Protein AF-A0A3R8ISJ0-F1 (afdb_monomer)

Nearest PDB structures (foldseek):
  2a4a-assembly2_B  TM=3.984E-01  e=5.217E-01  Plasmodium yoelii yoelii
  3qyq-assembly1_A  TM=3.432E-01  e=4.131E-01  Toxoplasma gondii ME49
  2a4a-assembly1_A  TM=3.637E-01  e=1.252E+00  Plasmodium yoelii yoelii

Sequence (223 aa):
MIRILIVDDEDPPGFISSLKREIEGSTKNKVDLIHINPTPFLHIEPPKEGLRKLEEKVQSTAVQCCDIAAFDINLGDVGRPEENSLRITLQLVEAFREKNKAATVFLYSGTLARILEYDLTKNKTATEGTLKRIFRAQISAFLSRSEISTEIQVSASNPTWLLRVDKLLEQHSREKCSVSGSAFNGKTFAELIQSFRSQDNMGEQITNHIIELGIAGIVDLHT

Structure (mmCIF, N/CA/C/O backbone):
data_AF-A0A3R8ISJ0-F1
#
_entry.id   AF-A0A3R8ISJ0-F1
#
loop_
_atom_site.group_PDB
_atom_site.id
_atom_site.type_symbol
_atom_site.label_atom_id
_atom_site.label_alt_id
_atom_site.label_comp_id
_atom_site.label_asym_id
_atom_site.label_entity_id
_atom_site.label_seq_id
_atom_site.pdbx_PDB_ins_code
_atom_site.Cartn_x
_atom_site.Cartn_y
_atom_site.Cartn_z
_atom_site.occupancy
_atom_site.B_iso_or_equiv
_atom_site.auth_seq_id
_atom_site.auth_comp_id
_atom_site.auth_asym_id
_atom_site.auth_atom_id
_atom_site.pdbx_PDB_model_num
ATOM 1 N N . MET A 1 1 ? -15.769 -2.136 3.473 1.00 88.81 1 MET A N 1
ATOM 2 C CA . MET A 1 1 ? -15.275 -2.080 2.075 1.00 88.81 1 MET A CA 1
ATOM 3 C C . MET A 1 1 ? -13.772 -2.274 2.105 1.00 88.81 1 MET A C 1
ATOM 5 O O . MET A 1 1 ? -13.151 -1.726 3.010 1.00 88.81 1 MET A O 1
ATOM 9 N N . ILE A 1 2 ? -13.221 -3.057 1.179 1.00 92.75 2 ILE A N 1
ATOM 10 C CA . ILE A 1 2 ? -11.780 -3.299 1.038 1.00 92.75 2 ILE A CA 1
ATOM 11 C C . ILE A 1 2 ? -11.294 -2.518 -0.177 1.00 92.75 2 ILE A C 1
ATOM 13 O O . ILE A 1 2 ? -11.822 -2.721 -1.269 1.00 92.75 2 ILE A O 1
ATOM 17 N N . ARG A 1 3 ? -10.328 -1.618 0.006 1.00 95.06 3 ARG A N 1
ATOM 18 C CA . ARG A 1 3 ? -9.778 -0.809 -1.088 1.00 95.06 3 ARG A CA 1
ATOM 19 C C . ARG A 1 3 ? -8.379 -1.277 -1.465 1.00 95.06 3 ARG A C 1
ATOM 21 O O . ARG A 1 3 ? -7.502 -1.342 -0.605 1.00 95.06 3 ARG A O 1
ATOM 28 N N . ILE A 1 4 ? -8.178 -1.583 -2.741 1.00 96.56 4 ILE A N 1
ATOM 29 C CA . ILE A 1 4 ? -6.942 -2.168 -3.266 1.00 96.56 4 ILE A CA 1
ATOM 30 C C . ILE A 1 4 ? -6.407 -1.269 -4.377 1.00 96.56 4 ILE A C 1
ATOM 32 O O . ILE A 1 4 ? -7.118 -0.997 -5.342 1.00 96.56 4 ILE A O 1
ATOM 36 N N . LEU A 1 5 ? -5.157 -0.831 -4.247 1.00 97.38 5 LEU A N 1
ATOM 37 C CA . LEU A 1 5 ? -4.420 -0.150 -5.307 1.00 97.38 5 LEU A CA 1
ATOM 38 C C . LEU A 1 5 ? -3.528 -1.154 -6.046 1.00 97.38 5 LEU A C 1
ATOM 40 O O . LEU A 1 5 ? -2.718 -1.827 -5.418 1.00 97.38 5 LEU A O 1
ATOM 44 N N . ILE A 1 6 ? -3.632 -1.207 -7.370 1.00 96.38 6 ILE A N 1
ATOM 45 C CA . ILE A 1 6 ? -2.702 -1.918 -8.251 1.00 96.38 6 ILE A CA 1
ATOM 46 C C . ILE A 1 6 ? -1.997 -0.891 -9.141 1.00 96.38 6 ILE A C 1
ATOM 48 O O . ILE A 1 6 ? -2.658 -0.110 -9.826 1.00 96.38 6 ILE A O 1
ATOM 52 N N . VAL A 1 7 ? -0.667 -0.889 -9.146 1.00 95.06 7 VAL A N 1
ATOM 53 C CA . VAL A 1 7 ? 0.148 -0.124 -10.100 1.00 95.06 7 VAL A CA 1
ATOM 54 C C . VAL A 1 7 ? 0.862 -1.126 -11.002 1.00 95.06 7 VAL A C 1
ATOM 56 O O . VAL A 1 7 ? 1.713 -1.873 -10.527 1.00 95.06 7 VAL A O 1
ATOM 59 N N . ASP A 1 8 ? 0.458 -1.182 -12.266 1.00 92.81 8 ASP A N 1
ATOM 60 C CA . ASP A 1 8 ? 0.895 -2.170 -13.266 1.00 92.81 8 ASP A CA 1
ATOM 61 C C . ASP A 1 8 ? 0.726 -1.540 -14.653 1.00 92.81 8 ASP A C 1
ATOM 63 O O . ASP A 1 8 ? -0.225 -0.783 -14.867 1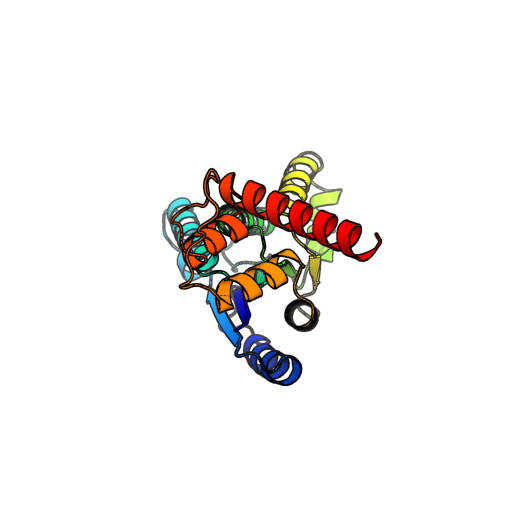.00 92.81 8 ASP A O 1
ATOM 67 N N . ASP A 1 9 ? 1.652 -1.794 -15.566 1.00 88.44 9 ASP A N 1
ATOM 68 C CA . ASP A 1 9 ? 1.633 -1.280 -16.935 1.00 88.44 9 ASP A CA 1
ATOM 69 C C . ASP A 1 9 ? 0.726 -2.078 -17.884 1.00 88.44 9 ASP A C 1
ATOM 71 O O . ASP A 1 9 ? 0.281 -1.523 -18.896 1.00 88.44 9 ASP A O 1
ATOM 75 N N . GLU A 1 10 ? 0.377 -3.318 -17.531 1.00 86.31 10 GLU A N 1
ATOM 76 C CA . GLU A 1 10 ? -0.673 -4.094 -18.195 1.00 86.31 10 GLU A CA 1
ATOM 77 C C . GLU A 1 10 ? -2.043 -3.423 -17.967 1.00 86.31 10 GLU A C 1
ATOM 79 O O . GLU A 1 10 ? -2.345 -2.987 -16.858 1.00 86.31 10 GLU A O 1
ATOM 84 N N . ASP A 1 11 ? -2.886 -3.307 -19.004 1.00 81.81 11 ASP A N 1
ATOM 85 C CA . ASP A 1 11 ? -4.172 -2.591 -18.923 1.00 81.81 11 ASP A CA 1
ATOM 86 C C . ASP A 1 11 ? -5.356 -3.371 -19.528 1.00 81.81 11 ASP A C 1
ATOM 88 O O . ASP A 1 11 ? -5.477 -3.446 -20.756 1.00 81.81 11 ASP A O 1
ATOM 92 N N . PRO A 1 12 ? -6.263 -3.917 -18.692 1.00 78.44 12 PRO A N 1
ATOM 93 C CA . PRO A 1 12 ? -6.067 -4.194 -17.268 1.00 78.44 12 PRO A CA 1
ATOM 94 C C . PRO A 1 12 ? -5.153 -5.419 -17.074 1.00 78.44 12 PRO A C 1
ATOM 96 O O . PRO A 1 12 ? -5.172 -6.327 -17.907 1.00 78.44 12 PRO A O 1
ATOM 99 N N . PRO A 1 13 ? -4.438 -5.530 -15.943 1.00 81.62 13 PRO A N 1
ATOM 100 C CA . PRO A 1 13 ? -3.734 -6.747 -15.567 1.00 81.62 13 PRO A CA 1
ATOM 101 C C . PRO A 1 13 ? -4.682 -7.943 -15.527 1.00 81.62 13 PRO A C 1
ATOM 103 O O . PRO A 1 13 ? -5.736 -7.885 -14.878 1.00 81.62 13 PRO A O 1
ATOM 106 N N . GLY A 1 14 ? -4.301 -9.046 -16.178 1.00 81.25 14 GLY A N 1
ATOM 107 C CA . GLY A 1 14 ? -5.184 -10.200 -16.381 1.00 81.25 14 GLY A CA 1
ATOM 108 C C . GLY A 1 14 ? -5.779 -10.811 -15.102 1.00 81.25 14 GLY A C 1
ATOM 109 O O . GLY A 1 14 ? -6.822 -11.461 -15.155 1.00 81.25 14 GLY A O 1
ATOM 110 N N . PHE A 1 15 ? -5.165 -10.574 -13.938 1.00 84.44 15 PHE A N 1
ATOM 111 C CA . PHE A 1 15 ? -5.617 -11.102 -12.648 1.00 84.44 15 PHE A CA 1
ATOM 112 C C . PHE A 1 15 ? -6.643 -10.223 -11.907 1.00 84.44 15 PHE A C 1
ATOM 114 O O . PHE A 1 15 ? -7.285 -10.690 -10.964 1.00 84.44 15 PHE A O 1
ATOM 121 N N . ILE A 1 16 ? -6.842 -8.959 -12.305 1.00 86.69 16 ILE A N 1
ATOM 122 C CA . ILE A 1 16 ? -7.691 -8.011 -11.557 1.00 86.69 16 ILE A CA 1
ATOM 123 C C . ILE A 1 16 ? -9.157 -8.466 -11.495 1.00 86.69 16 ILE A C 1
ATOM 125 O O . ILE A 1 16 ? -9.822 -8.324 -10.463 1.00 86.69 16 ILE A O 1
ATOM 129 N N . SER A 1 17 ? -9.676 -9.029 -12.590 1.00 80.56 17 SER A N 1
ATOM 130 C CA . SER A 1 17 ? -11.090 -9.410 -12.693 1.00 80.56 17 SER A CA 1
ATOM 131 C C . SER A 1 17 ? -11.442 -10.592 -11.785 1.00 80.56 17 SER A C 1
ATOM 133 O O . SER A 1 17 ? -12.486 -10.578 -11.127 1.00 80.56 17 SER A O 1
ATOM 135 N N . SER A 1 18 ? -10.579 -11.613 -11.734 1.00 87.88 18 SER A N 1
ATOM 136 C CA . SER A 1 18 ? -10.750 -12.772 -10.850 1.00 87.88 18 SER A CA 1
ATOM 137 C C . SER A 1 18 ? -10.555 -12.383 -9.388 1.00 87.88 18 SER A C 1
ATOM 139 O O . SER A 1 18 ? -11.393 -12.739 -8.557 1.00 87.88 18 SER A O 1
ATOM 141 N N . LEU A 1 19 ? -9.538 -11.562 -9.103 1.00 90.25 19 LEU A N 1
ATOM 142 C CA . LEU A 1 19 ? -9.192 -11.119 -7.754 1.00 90.25 19 LEU A CA 1
ATOM 143 C C . LEU A 1 19 ? -10.370 -10.448 -7.041 1.00 90.25 19 LEU A C 1
ATOM 145 O O . LEU A 1 19 ? -10.701 -10.797 -5.906 1.00 90.25 19 LEU A O 1
ATOM 149 N N . LYS A 1 20 ? -11.047 -9.509 -7.717 1.00 91.69 20 LYS A N 1
ATOM 150 C CA . LYS A 1 20 ? -12.207 -8.818 -7.141 1.00 91.69 20 LYS A CA 1
ATOM 151 C C . LYS A 1 20 ? -13.301 -9.807 -6.731 1.00 91.69 20 LYS A C 1
ATOM 153 O O . LYS A 1 20 ? -13.784 -9.760 -5.601 1.00 91.69 20 LYS A O 1
ATOM 158 N N . ARG A 1 21 ? -13.672 -10.716 -7.640 1.00 88.69 21 ARG A N 1
ATOM 159 C CA . ARG A 1 21 ? -14.736 -11.706 -7.417 1.00 88.69 21 ARG A CA 1
ATOM 160 C C . ARG A 1 21 ? -14.401 -12.645 -6.258 1.00 88.69 21 ARG A C 1
ATOM 162 O O . ARG A 1 21 ? -15.278 -12.973 -5.462 1.00 88.69 21 ARG A O 1
ATOM 169 N N . GLU A 1 22 ? -13.150 -13.078 -6.170 1.00 91.00 22 GLU A N 1
ATOM 170 C CA . GLU A 1 22 ? -12.685 -14.004 -5.137 1.00 91.00 22 GLU A CA 1
ATOM 171 C C . GLU A 1 22 ? -12.700 -13.370 -3.743 1.00 91.00 22 GLU A C 1
ATOM 173 O O . GLU A 1 22 ? -13.192 -13.990 -2.798 1.00 91.00 22 GLU A O 1
ATOM 178 N N . ILE A 1 23 ? -12.248 -12.118 -3.614 1.00 91.38 23 ILE A N 1
ATOM 179 C CA . ILE A 1 23 ? -12.234 -11.405 -2.328 1.00 91.38 23 ILE A CA 1
ATOM 180 C C . ILE A 1 23 ? -13.649 -11.051 -1.865 1.00 91.38 23 ILE A C 1
ATOM 182 O O . ILE A 1 23 ? -13.969 -11.217 -0.685 1.00 91.38 23 ILE A O 1
ATOM 186 N N . GLU A 1 24 ? -14.515 -10.579 -2.767 1.00 92.44 24 GLU A N 1
ATOM 187 C CA . GLU A 1 24 ? -15.915 -10.295 -2.421 1.00 92.44 24 GLU A CA 1
ATOM 188 C C . GLU A 1 24 ? -16.640 -11.575 -1.975 1.00 92.44 24 GLU A C 1
ATOM 190 O O . GLU A 1 24 ? -17.413 -11.548 -1.011 1.00 92.44 24 GLU A O 1
ATOM 195 N N . GLY A 1 25 ? -16.333 -12.710 -2.617 1.00 88.88 25 GLY A N 1
ATOM 196 C CA . GLY A 1 25 ? -16.855 -14.026 -2.254 1.00 88.88 25 GLY A CA 1
ATOM 197 C C . GLY A 1 25 ? -16.371 -14.535 -0.891 1.00 88.88 25 GLY A C 1
ATOM 198 O O . GLY A 1 25 ? -17.173 -15.090 -0.139 1.00 88.88 25 GLY A O 1
ATOM 199 N N . SER A 1 26 ? -15.094 -14.336 -0.543 1.00 88.31 26 SER A N 1
ATOM 200 C CA . SER A 1 26 ? -14.523 -14.849 0.713 1.00 88.31 26 SER A CA 1
ATOM 201 C C . SER A 1 26 ? -14.793 -13.951 1.922 1.00 88.31 26 SER A C 1
ATOM 203 O O . SER A 1 26 ? -15.073 -14.447 3.012 1.00 88.31 26 SER A O 1
ATOM 205 N N . THR A 1 27 ? -14.729 -12.629 1.752 1.00 83.81 27 THR A N 1
ATOM 206 C CA . THR A 1 27 ? -14.775 -11.673 2.874 1.00 83.81 27 THR A CA 1
ATOM 207 C C . THR A 1 27 ? -16.165 -11.104 3.146 1.00 83.81 27 THR A C 1
ATOM 209 O O . THR A 1 27 ? -16.359 -10.457 4.176 1.00 83.81 27 THR A O 1
ATOM 212 N N . LYS A 1 28 ? -17.127 -11.284 2.224 1.00 83.19 28 LYS A N 1
ATOM 213 C CA . LYS A 1 28 ? -18.441 -10.601 2.205 1.00 83.19 28 LYS A CA 1
ATOM 214 C C . LYS A 1 28 ? -18.358 -9.065 2.197 1.00 83.19 28 LYS A C 1
ATOM 216 O O . LYS A 1 28 ? -19.379 -8.390 2.331 1.00 83.19 28 LYS A O 1
ATOM 221 N N . ASN A 1 29 ? -17.165 -8.494 2.038 1.00 86.12 29 ASN A N 1
ATOM 222 C CA . ASN A 1 29 ? -16.958 -7.061 1.910 1.00 86.12 29 ASN A CA 1
ATOM 223 C C . ASN A 1 29 ? -16.931 -6.676 0.433 1.00 86.12 29 ASN A C 1
ATOM 225 O O . ASN A 1 29 ? -16.329 -7.370 -0.377 1.00 86.12 29 ASN A O 1
ATOM 229 N N . LYS A 1 30 ? -17.518 -5.523 0.093 1.00 91.12 30 LYS A N 1
ATOM 230 C CA . LYS A 1 30 ? -17.332 -4.919 -1.234 1.00 91.12 30 LYS A CA 1
ATOM 231 C C . LYS A 1 30 ? -15.864 -4.574 -1.459 1.00 91.12 30 LYS A C 1
ATOM 233 O O . LYS A 1 30 ? -15.235 -4.038 -0.537 1.00 91.12 30 LYS A O 1
ATOM 238 N N . VAL A 1 31 ? -15.379 -4.800 -2.675 1.00 93.25 31 VAL A N 1
ATOM 239 C CA . VAL A 1 31 ? -14.013 -4.479 -3.087 1.00 93.25 31 VAL A CA 1
ATOM 240 C C . VAL A 1 31 ? -14.022 -3.294 -4.047 1.00 93.25 31 VAL A C 1
ATOM 242 O O . VAL A 1 31 ? -14.675 -3.311 -5.094 1.00 93.25 31 VAL A O 1
ATOM 245 N N . ASP A 1 32 ? -13.274 -2.264 -3.674 1.00 94.31 32 ASP A N 1
ATOM 246 C CA . ASP A 1 32 ? -12.960 -1.109 -4.506 1.00 94.31 32 ASP A CA 1
ATOM 247 C C . ASP A 1 32 ? -11.533 -1.274 -5.031 1.00 94.31 32 ASP A C 1
ATOM 249 O O . ASP A 1 32 ? -10.568 -1.181 -4.271 1.00 94.31 32 ASP A O 1
ATOM 253 N N . LEU A 1 33 ? -11.404 -1.606 -6.313 1.00 93.88 33 LEU A N 1
ATOM 254 C CA . LEU A 1 33 ? -10.118 -1.878 -6.939 1.00 93.88 33 LEU A CA 1
ATOM 255 C C . LEU A 1 33 ? -9.757 -0.719 -7.860 1.00 93.88 33 LEU A C 1
ATOM 257 O O . LEU A 1 33 ? -10.476 -0.425 -8.815 1.00 93.88 33 LEU A O 1
ATOM 261 N N . ILE A 1 34 ? -8.628 -0.087 -7.561 1.00 95.31 34 ILE A N 1
ATOM 262 C CA . ILE A 1 34 ? -8.097 1.067 -8.273 1.00 95.31 34 ILE A CA 1
ATOM 263 C C . ILE A 1 34 ? -6.836 0.615 -9.000 1.00 95.31 34 ILE A C 1
ATOM 265 O O . ILE A 1 34 ? -5.882 0.171 -8.367 1.00 95.31 34 ILE A O 1
ATOM 269 N N . HIS A 1 35 ? -6.822 0.740 -10.323 1.00 94.75 35 HIS A N 1
ATOM 270 C CA . HIS A 1 35 ? -5.640 0.478 -11.138 1.00 94.75 35 HIS A CA 1
ATOM 271 C C . HIS A 1 35 ? -5.045 1.795 -11.639 1.00 94.75 35 HIS A C 1
ATOM 273 O O . HIS A 1 35 ? -5.768 2.689 -12.085 1.00 94.75 35 HIS A O 1
ATOM 279 N N . ILE A 1 36 ? -3.727 1.930 -11.522 1.00 94.62 36 ILE A N 1
ATOM 280 C CA . ILE A 1 36 ? -2.954 3.022 -12.108 1.00 94.62 36 ILE A CA 1
ATOM 281 C C . ILE A 1 36 ? -2.006 2.406 -13.132 1.00 94.62 36 ILE A C 1
ATOM 283 O O . ILE A 1 36 ? -1.024 1.772 -12.751 1.00 94.62 36 ILE A O 1
ATOM 287 N N . ASN A 1 37 ? -2.264 2.661 -14.416 1.00 92.19 37 ASN A N 1
ATOM 288 C CA . ASN A 1 37 ? -1.283 2.402 -15.461 1.00 92.19 37 ASN A CA 1
ATOM 289 C C . ASN A 1 37 ? -0.219 3.522 -15.456 1.00 92.19 37 ASN A C 1
ATOM 291 O O . ASN A 1 37 ? -0.568 4.685 -15.692 1.00 92.19 37 ASN A O 1
ATOM 295 N N . PRO A 1 38 ? 1.065 3.224 -15.181 1.00 90.19 38 PRO A N 1
ATOM 296 C CA . PRO A 1 38 ? 2.146 4.207 -15.177 1.00 90.19 38 PRO A CA 1
ATOM 297 C C . PRO A 1 38 ? 2.556 4.669 -16.585 1.00 90.19 38 PRO A C 1
ATOM 299 O O . PRO A 1 38 ? 3.118 5.758 -16.718 1.00 90.19 38 PRO A O 1
ATOM 302 N N . THR A 1 39 ? 2.268 3.892 -17.635 1.00 88.88 39 THR A N 1
ATOM 303 C CA . THR A 1 39 ? 2.742 4.119 -19.012 1.00 88.88 39 THR A CA 1
ATOM 304 C C . THR A 1 39 ? 2.460 5.539 -19.515 1.00 88.88 39 THR A C 1
ATOM 306 O O . THR A 1 39 ? 3.409 6.224 -19.907 1.00 88.88 39 THR A O 1
ATOM 309 N N . PRO A 1 40 ? 1.226 6.081 -19.421 1.00 88.94 40 PRO A N 1
ATOM 310 C CA . PRO A 1 40 ? 0.937 7.438 -19.889 1.00 88.94 40 PRO A CA 1
ATOM 311 C C . PRO A 1 40 ? 1.732 8.525 -19.158 1.00 88.94 40 PRO A C 1
ATOM 313 O O . PRO A 1 40 ? 2.007 9.574 -19.732 1.00 88.94 40 PRO A O 1
ATOM 316 N N . PHE A 1 41 ? 2.106 8.289 -17.898 1.00 89.56 41 PHE A N 1
ATOM 317 C CA . PHE A 1 41 ? 2.884 9.236 -17.104 1.00 89.56 41 PHE A CA 1
ATOM 318 C C . PHE A 1 41 ? 4.363 9.182 -17.474 1.00 89.56 41 PHE A C 1
ATOM 320 O O . PHE A 1 41 ? 5.013 10.219 -17.578 1.00 89.56 41 PHE A O 1
ATOM 327 N N . LEU A 1 42 ? 4.899 7.982 -17.700 1.00 85.19 42 LEU A N 1
ATOM 328 C CA . LEU A 1 42 ? 6.323 7.783 -17.966 1.00 85.19 42 LEU A CA 1
ATOM 329 C C . LEU A 1 42 ? 6.761 8.229 -19.369 1.00 85.19 42 LEU A C 1
ATOM 331 O O . LEU A 1 42 ? 7.959 8.440 -19.573 1.00 85.19 42 LEU A O 1
ATOM 335 N N . HIS A 1 43 ? 5.810 8.434 -20.286 1.00 84.75 43 HIS A N 1
ATOM 336 C CA . HIS A 1 43 ? 6.030 9.030 -21.609 1.00 84.75 43 HIS A CA 1
ATOM 337 C C . HIS A 1 43 ? 5.944 10.569 -21.644 1.00 84.75 43 HIS A C 1
ATOM 339 O O . HIS A 1 43 ? 6.153 11.163 -22.700 1.00 84.75 43 HIS A O 1
ATOM 345 N N . ILE A 1 44 ? 5.634 11.239 -20.526 1.00 85.25 44 ILE A N 1
ATOM 346 C CA . ILE A 1 44 ? 5.586 12.708 -20.474 1.00 85.25 44 ILE A CA 1
ATOM 347 C C . ILE A 1 44 ? 7.007 13.281 -20.489 1.00 85.25 44 ILE A C 1
ATOM 349 O O . ILE A 1 44 ? 7.837 12.934 -19.648 1.00 85.25 44 ILE A O 1
ATOM 353 N N . GLU A 1 45 ? 7.248 14.230 -21.393 1.00 82.00 45 GLU A N 1
ATOM 354 C CA . GLU A 1 45 ? 8.474 15.026 -21.442 1.00 82.00 45 GLU A CA 1
ATOM 355 C C . GLU A 1 45 ? 8.323 16.331 -20.631 1.00 82.00 45 GLU A C 1
ATOM 357 O O . GLU A 1 45 ? 7.325 17.041 -20.796 1.00 82.00 45 GLU A O 1
ATOM 362 N N . PRO A 1 46 ? 9.297 16.690 -19.769 1.00 85.69 46 PRO A N 1
ATOM 363 C CA . PRO A 1 46 ? 10.501 15.927 -19.429 1.00 85.69 46 PRO A CA 1
ATOM 364 C C . PRO A 1 46 ? 10.197 14.722 -18.508 1.00 85.69 46 PRO A C 1
ATOM 366 O O . PRO A 1 46 ? 9.288 14.813 -17.680 1.00 85.69 46 PRO A O 1
ATOM 369 N N . PRO A 1 47 ? 11.015 13.646 -18.509 1.00 83.00 47 PRO A N 1
ATOM 370 C CA . PRO A 1 47 ? 10.755 12.419 -17.741 1.00 83.00 47 PRO A CA 1
ATOM 371 C C . PRO A 1 47 ? 10.520 12.623 -16.240 1.00 83.00 47 PRO A C 1
ATOM 373 O O . PRO A 1 47 ? 9.790 11.864 -15.602 1.00 83.00 47 PRO A O 1
ATOM 376 N N . LYS A 1 48 ? 11.156 13.652 -15.663 1.00 86.56 48 LYS A N 1
ATOM 377 C CA . LYS A 1 48 ? 10.979 14.035 -14.256 1.00 86.56 48 LYS A CA 1
ATOM 378 C C . LYS A 1 48 ? 9.562 14.524 -13.963 1.00 86.56 48 LYS A C 1
ATOM 380 O O . LYS A 1 48 ? 9.036 14.227 -12.898 1.00 86.56 48 LYS A O 1
ATOM 385 N N . GLU A 1 49 ? 8.954 15.252 -14.894 1.00 90.56 49 GLU A N 1
ATOM 386 C CA . GLU A 1 49 ? 7.594 15.771 -14.741 1.00 90.56 49 GLU A CA 1
ATOM 387 C C . GLU A 1 49 ? 6.564 14.642 -14.817 1.00 90.56 49 GLU A C 1
ATOM 389 O O . GLU A 1 49 ? 5.621 14.609 -14.029 1.00 90.56 49 GLU A O 1
ATOM 394 N N . GLY A 1 50 ? 6.781 13.676 -15.712 1.00 90.31 50 GLY A N 1
ATOM 395 C CA . GLY A 1 50 ? 5.970 12.466 -15.787 1.00 90.31 50 GLY A CA 1
ATOM 396 C C . GLY A 1 50 ? 5.959 11.670 -14.484 1.00 90.31 50 GLY A C 1
ATOM 397 O O . GLY A 1 50 ? 4.895 11.356 -13.950 1.00 90.31 50 GLY A O 1
ATOM 398 N N . LEU A 1 51 ? 7.146 11.417 -13.925 1.00 90.50 51 LEU A N 1
ATOM 399 C CA . LEU A 1 51 ? 7.286 10.720 -12.645 1.00 90.50 51 LEU A CA 1
ATOM 400 C C . LEU A 1 51 ? 6.622 11.487 -11.493 1.00 90.50 51 LEU A C 1
ATOM 402 O O . LEU A 1 51 ? 5.887 10.891 -10.713 1.00 90.50 51 LEU A O 1
ATOM 406 N N . ARG A 1 52 ? 6.808 12.810 -11.430 1.00 94.06 52 ARG A N 1
ATOM 407 C CA . ARG A 1 52 ? 6.174 13.670 -10.420 1.00 94.06 52 ARG A CA 1
ATOM 408 C C . ARG A 1 52 ? 4.645 13.562 -10.459 1.00 94.06 52 ARG A C 1
ATOM 410 O O . ARG A 1 52 ? 4.011 13.401 -9.423 1.00 94.06 52 ARG A O 1
ATOM 417 N N . LYS A 1 53 ? 4.042 13.587 -11.652 1.00 94.94 53 LYS A N 1
ATOM 418 C CA . LYS A 1 53 ? 2.587 13.411 -11.816 1.00 94.94 53 LYS A CA 1
ATOM 419 C C . LYS A 1 53 ? 2.113 12.014 -11.412 1.00 94.94 53 LYS A C 1
ATOM 421 O O . LYS A 1 53 ? 1.019 11.875 -10.865 1.00 94.94 53 LYS A O 1
ATOM 426 N N . LEU A 1 54 ? 2.915 10.982 -11.679 1.00 94.75 54 LEU A N 1
ATOM 427 C CA . LEU A 1 54 ? 2.616 9.619 -11.240 1.00 94.75 54 LEU A CA 1
ATOM 428 C C . LEU A 1 54 ? 2.643 9.512 -9.709 1.00 94.75 54 LEU A C 1
ATOM 430 O O . LEU A 1 54 ? 1.718 8.952 -9.124 1.00 94.75 54 LEU A O 1
ATOM 434 N N . GLU A 1 55 ? 3.643 10.105 -9.056 1.00 95.75 55 GLU A N 1
ATOM 435 C CA . GLU A 1 55 ? 3.727 10.189 -7.592 1.00 95.75 55 GLU A CA 1
ATOM 436 C C . GLU A 1 55 ? 2.521 10.909 -6.991 1.00 95.75 55 GLU A C 1
ATOM 438 O O . GLU A 1 55 ? 1.899 10.384 -6.070 1.00 95.75 55 GLU A O 1
ATOM 443 N N . GLU A 1 56 ? 2.132 12.062 -7.542 1.00 96.62 56 GLU A N 1
ATOM 444 C CA . GLU A 1 56 ? 0.937 12.796 -7.106 1.00 96.62 56 GLU A CA 1
ATOM 445 C C . GLU A 1 56 ? -0.327 11.941 -7.239 1.00 96.62 56 GLU A C 1
ATOM 447 O O . GLU A 1 56 ? -1.179 11.917 -6.344 1.00 96.62 56 GLU A O 1
ATOM 452 N N . LYS A 1 57 ? -0.450 11.185 -8.338 1.00 96.88 57 LYS A N 1
ATOM 453 C CA . LYS A 1 57 ? -1.581 10.279 -8.546 1.00 96.88 57 LYS A CA 1
ATOM 454 C C . LYS A 1 57 ? -1.588 9.148 -7.513 1.00 96.88 57 LYS A C 1
ATOM 456 O O . LYS A 1 57 ? -2.644 8.872 -6.933 1.00 96.88 57 LYS A O 1
ATOM 461 N N . VAL A 1 58 ? -0.435 8.544 -7.234 1.00 97.06 58 VAL A N 1
ATOM 462 C CA . VAL A 1 58 ? -0.274 7.510 -6.201 1.00 97.06 58 VAL A CA 1
ATOM 463 C C . VAL A 1 58 ? -0.601 8.071 -4.813 1.00 97.06 58 VAL A C 1
ATOM 465 O O . VAL A 1 58 ? -1.418 7.485 -4.105 1.00 97.06 58 VAL A O 1
ATOM 468 N N . GLN A 1 59 ? -0.075 9.242 -4.450 1.00 95.88 59 GLN A N 1
ATOM 469 C CA . GLN A 1 59 ? -0.365 9.925 -3.185 1.00 95.88 59 GLN A CA 1
ATOM 470 C C . GLN A 1 59 ? -1.853 10.247 -3.028 1.00 95.88 59 GLN A C 1
ATOM 472 O O . GLN A 1 59 ? -2.442 9.970 -1.982 1.00 95.88 59 GLN A O 1
ATOM 477 N N . SER A 1 60 ? -2.486 10.795 -4.071 1.00 95.44 60 SER A N 1
ATOM 478 C CA . SER A 1 60 ? -3.919 11.119 -4.044 1.00 95.44 60 SER A CA 1
ATOM 479 C C . SER A 1 60 ? -4.789 9.878 -3.828 1.00 95.44 60 SER A C 1
ATOM 481 O O . SER A 1 60 ? -5.832 9.958 -3.182 1.00 95.44 60 SER A O 1
ATOM 483 N N . THR A 1 61 ? -4.338 8.723 -4.321 1.00 95.69 61 THR A N 1
ATOM 484 C CA . THR A 1 61 ? -5.013 7.435 -4.138 1.00 95.69 61 THR A CA 1
ATOM 485 C C . THR A 1 61 ? -4.730 6.855 -2.751 1.00 95.69 61 THR A C 1
ATOM 487 O O . THR A 1 61 ? -5.628 6.324 -2.101 1.00 95.69 61 THR A O 1
ATOM 490 N N . ALA A 1 62 ? -3.512 7.027 -2.234 1.00 94.00 62 ALA A N 1
ATOM 491 C CA . ALA A 1 62 ? -3.125 6.603 -0.892 1.00 94.00 62 ALA A CA 1
ATOM 492 C C . ALA A 1 62 ? -3.964 7.281 0.209 1.00 94.00 62 ALA A C 1
ATOM 494 O O . ALA A 1 62 ? -4.378 6.608 1.155 1.00 94.00 62 ALA A O 1
ATOM 495 N N . VAL A 1 63 ? -4.277 8.578 0.048 1.00 91.69 63 VAL A N 1
ATOM 496 C CA . VAL A 1 63 ? -5.163 9.352 0.949 1.00 91.69 63 VAL A CA 1
ATOM 497 C C . VAL A 1 63 ? -6.585 8.790 0.983 1.00 91.69 63 VAL A C 1
ATOM 499 O O . VAL A 1 63 ? -7.281 8.917 1.984 1.00 91.69 63 VAL A O 1
ATOM 502 N N . GLN A 1 64 ? -7.015 8.079 -0.058 1.00 88.75 64 GLN A N 1
ATOM 503 C CA . GLN A 1 64 ? -8.309 7.402 -0.060 1.00 88.75 64 GLN A CA 1
ATOM 504 C C . GLN A 1 64 ? -8.299 6.137 0.805 1.00 88.75 64 GLN A C 1
ATOM 506 O O . GLN A 1 64 ? -9.105 5.253 0.568 1.00 88.75 64 GLN A O 1
ATOM 511 N N . CYS A 1 65 ? -7.429 5.997 1.806 1.00 84.31 65 CYS A N 1
ATOM 512 C CA . CYS A 1 65 ? -7.517 4.898 2.767 1.00 84.31 65 CYS A CA 1
ATOM 513 C C . CYS A 1 65 ? -7.470 3.508 2.091 1.00 84.31 65 CYS A C 1
ATOM 515 O O . CYS A 1 65 ? -8.280 2.628 2.378 1.00 84.31 65 CYS A O 1
ATOM 517 N N . CYS A 1 66 ? -6.523 3.302 1.169 1.00 93.19 66 CYS A N 1
ATOM 518 C CA . CYS A 1 66 ? -6.260 1.974 0.601 1.00 93.19 66 CYS A CA 1
ATOM 519 C C . CYS A 1 66 ? -5.853 0.989 1.709 1.00 93.19 66 CYS A C 1
ATOM 521 O O . CYS A 1 66 ? -5.041 1.331 2.566 1.00 93.19 66 CYS A O 1
ATOM 523 N N . ASP A 1 67 ? -6.415 -0.215 1.711 1.00 95.00 67 ASP A N 1
ATOM 524 C CA . ASP A 1 67 ? -6.078 -1.270 2.674 1.00 95.00 67 ASP A CA 1
ATOM 525 C C . ASP A 1 67 ? -4.873 -2.085 2.187 1.00 95.00 67 ASP A C 1
ATOM 527 O O . ASP A 1 67 ? -4.027 -2.498 2.979 1.00 95.00 67 ASP A O 1
ATOM 531 N N . ILE A 1 68 ? -4.781 -2.278 0.870 1.00 96.81 68 ILE A N 1
ATOM 532 C CA . ILE A 1 68 ? -3.714 -3.027 0.206 1.00 96.81 68 ILE A CA 1
ATOM 533 C C . ILE A 1 68 ? -3.217 -2.213 -0.989 1.00 96.81 68 ILE A C 1
ATOM 535 O O . ILE A 1 68 ? -4.019 -1.601 -1.698 1.00 96.81 68 ILE A O 1
ATOM 539 N N . ALA A 1 69 ? -1.909 -2.214 -1.232 1.00 97.38 69 ALA A N 1
ATOM 540 C CA . ALA A 1 69 ? -1.329 -1.707 -2.468 1.00 97.38 69 ALA A CA 1
ATOM 541 C C . ALA A 1 69 ? -0.311 -2.699 -3.035 1.00 97.38 69 ALA A C 1
ATOM 543 O O . ALA A 1 69 ? 0.543 -3.197 -2.306 1.00 97.38 69 ALA A O 1
ATOM 544 N N . ALA A 1 70 ? -0.389 -2.980 -4.330 1.00 96.62 70 ALA A N 1
ATOM 545 C CA . ALA A 1 70 ? 0.555 -3.830 -5.037 1.00 96.62 70 ALA A CA 1
ATOM 546 C C . ALA A 1 70 ? 1.159 -3.064 -6.212 1.00 96.62 70 ALA A C 1
ATOM 548 O O . ALA A 1 70 ? 0.431 -2.479 -7.015 1.00 96.62 70 ALA A O 1
ATOM 549 N N . PHE A 1 71 ? 2.483 -3.087 -6.316 1.00 95.25 71 PHE A N 1
ATOM 550 C CA . PHE A 1 71 ? 3.220 -2.415 -7.379 1.00 95.25 71 PHE A CA 1
ATOM 551 C C . PHE A 1 71 ? 4.024 -3.454 -8.160 1.00 95.25 71 PHE A C 1
ATOM 553 O O . PHE A 1 71 ? 4.822 -4.185 -7.561 1.00 95.25 71 PHE A O 1
ATOM 560 N N . ASP A 1 72 ? 3.819 -3.522 -9.476 1.00 92.00 72 ASP A N 1
ATOM 561 C CA . ASP A 1 72 ? 4.754 -4.236 -10.343 1.00 92.00 72 ASP A CA 1
ATOM 562 C C . ASP A 1 72 ? 6.100 -3.504 -10.279 1.00 92.00 72 ASP A C 1
ATOM 564 O O . ASP A 1 72 ? 6.156 -2.278 -10.185 1.00 92.00 72 ASP A O 1
ATOM 568 N N . ILE A 1 73 ? 7.200 -4.244 -10.280 1.00 88.00 73 ILE A N 1
ATOM 569 C CA . ILE A 1 73 ? 8.538 -3.661 -10.360 1.00 88.00 73 ILE A CA 1
ATOM 570 C C . ILE A 1 73 ? 8.826 -3.186 -11.790 1.00 88.00 73 ILE A C 1
ATOM 572 O O . ILE A 1 73 ? 9.542 -2.201 -11.978 1.00 88.00 73 ILE A O 1
ATOM 576 N N . ASN A 1 74 ? 8.262 -3.854 -12.797 1.00 81.88 74 ASN A N 1
ATOM 577 C CA . ASN A 1 74 ? 8.507 -3.578 -14.210 1.00 81.88 74 ASN A CA 1
ATOM 578 C C . ASN A 1 74 ? 7.448 -2.618 -14.771 1.00 81.88 74 ASN A C 1
ATOM 580 O O . ASN A 1 74 ? 6.646 -2.985 -15.612 1.00 81.88 74 ASN A O 1
ATOM 584 N N . LEU A 1 75 ? 7.447 -1.375 -14.284 1.00 75.94 75 LEU A N 1
ATOM 585 C CA . LEU A 1 75 ? 6.460 -0.348 -14.639 1.00 75.94 75 LEU A CA 1
ATOM 586 C C . LEU A 1 75 ? 6.706 0.266 -16.031 1.00 75.94 75 LEU A C 1
ATOM 588 O O . LEU A 1 75 ? 7.072 1.439 -16.133 1.00 75.94 75 LEU A O 1
ATOM 592 N N . GLY A 1 76 ? 6.491 -0.504 -17.096 1.00 64.19 76 GLY A N 1
ATOM 593 C CA . GLY A 1 76 ? 6.522 -0.029 -18.477 1.00 64.19 76 GLY A CA 1
ATOM 594 C C . GLY A 1 76 ? 7.810 -0.356 -19.232 1.00 64.19 76 GLY A C 1
ATOM 595 O O . GLY A 1 76 ? 8.924 -0.239 -18.715 1.00 64.19 76 GLY A O 1
ATOM 596 N N . ASP A 1 77 ? 7.643 -0.645 -20.521 1.00 56.22 77 ASP A N 1
ATOM 597 C CA . ASP A 1 77 ? 8.695 -0.874 -21.521 1.00 56.22 77 ASP A CA 1
ATOM 598 C C . ASP A 1 77 ? 9.347 0.456 -21.969 1.00 56.22 77 ASP A C 1
ATOM 600 O O . ASP A 1 77 ? 9.485 0.786 -23.147 1.00 56.22 77 ASP A O 1
ATOM 604 N N . VAL A 1 78 ? 9.708 1.312 -21.009 1.00 50.38 78 VAL A N 1
ATOM 605 C CA . VAL A 1 78 ? 10.107 2.704 -21.279 1.00 50.38 78 VAL A CA 1
ATOM 606 C C . VAL A 1 78 ? 11.572 2.802 -21.705 1.00 50.38 78 VAL A C 1
ATOM 608 O O . VAL A 1 78 ? 12.240 3.751 -21.319 1.00 50.38 78 VAL A O 1
ATOM 611 N N . GLY A 1 79 ? 12.134 1.821 -22.420 1.00 46.47 79 GLY A N 1
ATOM 612 C CA . GLY A 1 79 ? 13.526 1.852 -22.909 1.00 46.47 79 GLY A CA 1
ATOM 613 C C . GLY A 1 79 ? 14.581 2.217 -21.848 1.00 46.47 79 GLY A C 1
ATOM 614 O O . GLY A 1 79 ? 15.671 2.690 -22.178 1.00 46.47 79 GLY A O 1
ATOM 615 N N . ARG A 1 80 ? 14.244 2.071 -20.561 1.00 56.56 80 ARG A N 1
ATOM 616 C CA . ARG A 1 80 ? 15.079 2.449 -19.424 1.00 56.56 80 ARG A CA 1
ATOM 617 C C . ARG A 1 80 ? 15.821 1.197 -18.972 1.00 56.56 80 ARG A C 1
ATOM 619 O O . ARG A 1 80 ? 15.233 0.120 -18.976 1.00 56.56 80 ARG A O 1
ATOM 626 N N . PRO A 1 81 ? 17.091 1.322 -18.555 1.00 56.97 81 PRO A N 1
ATOM 627 C CA . PRO A 1 81 ? 17.804 0.213 -17.938 1.00 56.97 81 PRO A CA 1
ATOM 628 C C . PRO A 1 81 ? 16.970 -0.382 -16.799 1.00 56.97 81 PRO A C 1
ATOM 630 O O . PRO A 1 81 ? 16.433 0.384 -15.994 1.00 56.97 81 PRO A O 1
ATOM 633 N N . GLU A 1 82 ? 16.900 -1.713 -16.714 1.00 57.56 82 GLU A N 1
ATOM 634 C CA . GLU A 1 82 ? 16.165 -2.453 -15.669 1.00 57.56 82 GLU A CA 1
ATOM 635 C C . GLU A 1 82 ? 16.525 -1.980 -14.247 1.00 57.56 82 GLU A C 1
ATOM 637 O O . GLU A 1 82 ? 15.681 -1.965 -13.354 1.00 57.56 82 GLU A O 1
ATOM 642 N N . GLU A 1 83 ? 17.748 -1.473 -14.063 1.00 56.72 83 GLU A N 1
ATOM 643 C CA . GLU A 1 83 ? 18.256 -0.838 -12.837 1.00 56.72 83 GLU A CA 1
ATOM 644 C C . GLU A 1 83 ? 17.396 0.330 -12.320 1.00 56.72 83 GLU A C 1
ATOM 646 O O . GLU A 1 83 ? 17.397 0.650 -11.130 1.00 56.72 83 GLU A O 1
ATOM 651 N N . ASN A 1 84 ? 16.656 1.007 -13.201 1.00 70.06 84 ASN A N 1
ATOM 652 C CA . ASN A 1 84 ? 15.794 2.117 -12.807 1.00 70.06 84 ASN A CA 1
ATOM 653 C C . ASN A 1 84 ? 14.396 1.657 -12.379 1.00 70.06 84 ASN A C 1
ATOM 655 O O . ASN A 1 84 ? 13.720 2.420 -11.687 1.00 70.06 84 ASN A O 1
ATOM 659 N N . SER A 1 85 ? 13.968 0.450 -12.753 1.00 78.44 85 SER A N 1
ATOM 660 C CA . SER A 1 85 ? 12.599 -0.032 -12.543 1.00 78.44 85 SER A CA 1
ATOM 661 C C . SER A 1 85 ? 12.304 -0.246 -11.058 1.00 78.44 85 SER A C 1
ATOM 663 O O . SER A 1 85 ? 11.352 0.334 -10.529 1.00 78.44 85 SER A O 1
ATOM 665 N N . LEU A 1 86 ? 13.197 -0.928 -10.327 1.00 81.69 86 LEU A N 1
ATOM 666 C CA . LEU A 1 86 ? 13.079 -1.051 -8.868 1.00 81.69 86 LEU A CA 1
ATOM 667 C C . LEU A 1 86 ? 13.181 0.313 -8.177 1.00 81.69 86 LEU A C 1
ATOM 669 O O . LEU A 1 86 ? 12.402 0.611 -7.274 1.00 81.69 86 LEU A O 1
ATOM 673 N N . ARG A 1 87 ? 14.102 1.181 -8.614 1.00 82.38 87 ARG A N 1
ATOM 674 C CA . ARG A 1 87 ? 14.286 2.505 -8.000 1.00 82.38 87 ARG A CA 1
ATOM 675 C C . ARG A 1 87 ? 13.036 3.378 -8.114 1.00 82.38 87 ARG A C 1
ATOM 677 O O . ARG A 1 87 ? 12.692 4.036 -7.130 1.00 82.38 87 ARG A O 1
ATOM 684 N N . ILE A 1 88 ? 12.412 3.401 -9.294 1.00 86.31 88 ILE A N 1
ATOM 685 C CA . ILE A 1 88 ? 11.167 4.131 -9.569 1.00 86.31 88 ILE A CA 1
ATOM 686 C C . ILE A 1 88 ? 10.033 3.524 -8.750 1.00 86.31 88 ILE A C 1
ATOM 688 O O . ILE A 1 88 ? 9.341 4.250 -8.047 1.00 86.31 88 ILE A O 1
ATOM 692 N N . THR A 1 89 ? 9.893 2.200 -8.762 1.00 90.25 89 THR A N 1
ATOM 693 C CA . THR A 1 89 ? 8.850 1.510 -7.997 1.00 90.25 89 THR A CA 1
ATOM 694 C C . THR A 1 89 ? 8.956 1.817 -6.504 1.00 90.25 89 THR A C 1
ATOM 696 O O . THR A 1 89 ? 7.971 2.203 -5.881 1.00 90.25 89 THR A O 1
ATOM 699 N N . LEU A 1 90 ? 10.164 1.767 -5.932 1.00 90.31 90 LEU A N 1
ATOM 700 C CA . LEU A 1 90 ? 10.397 2.157 -4.538 1.00 90.31 90 LEU A CA 1
ATOM 701 C C . LEU A 1 90 ? 10.066 3.626 -4.273 1.00 90.31 90 LEU A C 1
ATOM 703 O O . LEU A 1 90 ? 9.553 3.941 -3.207 1.00 90.31 90 LEU A O 1
ATOM 707 N N . GLN A 1 91 ? 10.321 4.519 -5.230 1.00 91.38 91 GLN A N 1
ATOM 708 C CA . GLN A 1 91 ? 9.964 5.934 -5.110 1.00 91.38 91 GLN A CA 1
ATOM 709 C C . GLN A 1 91 ? 8.441 6.130 -5.067 1.00 91.38 91 GLN A C 1
ATOM 711 O O . GLN A 1 91 ? 7.943 6.896 -4.246 1.00 91.38 91 GLN A O 1
ATOM 716 N N . LEU A 1 92 ? 7.689 5.378 -5.875 1.00 94.50 92 LEU A N 1
ATOM 717 C CA . LEU A 1 92 ? 6.224 5.384 -5.827 1.00 94.50 92 LEU A CA 1
ATOM 718 C C . LEU A 1 92 ? 5.688 4.788 -4.522 1.00 94.50 92 LEU A C 1
ATOM 720 O O . LEU A 1 92 ? 4.747 5.332 -3.944 1.00 94.50 92 LEU A O 1
ATOM 724 N N . VAL A 1 93 ? 6.294 3.704 -4.030 1.00 95.44 93 VAL A N 1
ATOM 725 C CA . VAL A 1 93 ? 5.934 3.123 -2.729 1.00 95.44 93 VAL A CA 1
ATOM 726 C C . VAL A 1 93 ? 6.205 4.110 -1.597 1.00 95.44 93 VAL A C 1
ATOM 728 O O . VAL A 1 93 ? 5.365 4.261 -0.715 1.00 95.44 93 VAL A O 1
ATOM 731 N N . GLU A 1 94 ? 7.343 4.802 -1.607 1.00 94.50 94 GLU A N 1
ATOM 732 C CA . GLU A 1 94 ? 7.654 5.843 -0.623 1.00 94.50 94 GLU A CA 1
ATOM 733 C C . GLU A 1 94 ? 6.611 6.966 -0.668 1.00 94.50 94 GLU A C 1
ATOM 735 O O . GLU A 1 94 ? 6.042 7.304 0.371 1.00 94.50 94 GLU A O 1
ATOM 740 N N . ALA A 1 95 ? 6.263 7.456 -1.863 1.00 94.62 95 ALA A N 1
ATOM 741 C CA . ALA A 1 95 ? 5.214 8.459 -2.042 1.00 94.62 95 ALA A CA 1
ATOM 742 C C . ALA A 1 95 ? 3.849 7.972 -1.511 1.00 94.62 95 ALA A C 1
ATOM 744 O O . ALA A 1 95 ? 3.131 8.719 -0.845 1.00 94.62 95 ALA A O 1
ATOM 745 N N . PHE A 1 96 ? 3.495 6.703 -1.733 1.00 96.38 96 PHE A N 1
ATOM 746 C CA . PHE A 1 96 ? 2.303 6.087 -1.143 1.00 96.38 96 PHE A CA 1
ATOM 747 C C . PHE A 1 96 ? 2.379 6.050 0.395 1.00 96.38 96 PHE A C 1
ATOM 749 O O . PHE A 1 96 ? 1.436 6.449 1.088 1.00 96.38 96 PHE A O 1
ATOM 756 N N . ARG A 1 97 ? 3.515 5.601 0.943 1.00 94.31 97 ARG A N 1
ATOM 757 C CA . ARG A 1 97 ? 3.750 5.429 2.385 1.00 94.31 97 ARG A CA 1
ATOM 758 C C . ARG A 1 97 ? 3.723 6.738 3.161 1.00 94.31 97 ARG A C 1
ATOM 760 O O . ARG A 1 97 ? 3.276 6.732 4.303 1.00 94.31 97 ARG A O 1
ATOM 767 N N . GLU A 1 98 ? 4.106 7.857 2.552 1.00 91.88 98 GLU A N 1
ATOM 768 C CA . GLU A 1 98 ? 3.955 9.187 3.162 1.00 91.88 98 GLU A CA 1
ATOM 769 C C . GLU A 1 98 ? 2.506 9.511 3.551 1.00 91.88 98 GLU A C 1
ATOM 771 O O . GLU A 1 98 ? 2.271 10.311 4.458 1.00 91.88 98 GLU A O 1
ATOM 776 N N . LYS A 1 99 ? 1.527 8.914 2.862 1.00 93.62 99 LYS A N 1
ATOM 777 C CA . LYS A 1 99 ? 0.099 9.160 3.099 1.00 93.62 99 LYS A CA 1
ATOM 778 C C . LYS A 1 99 ? -0.613 7.991 3.774 1.00 93.62 99 LYS A C 1
ATOM 780 O O . LYS A 1 99 ? -1.662 8.212 4.376 1.00 93.62 99 LYS A O 1
ATOM 785 N N . ASN A 1 100 ? -0.075 6.774 3.679 1.00 94.06 100 ASN A N 1
ATOM 786 C CA . ASN A 1 100 ? -0.728 5.568 4.186 1.00 94.06 100 ASN A CA 1
ATOM 787 C C . ASN A 1 100 ? 0.286 4.483 4.610 1.00 94.06 100 ASN A C 1
ATOM 789 O O . ASN A 1 100 ? 0.650 3.581 3.848 1.00 94.06 100 ASN A O 1
ATOM 793 N N . LYS A 1 101 ? 0.741 4.561 5.863 1.00 92.44 101 LYS A N 1
ATOM 794 C CA . LYS A 1 101 ? 1.631 3.568 6.484 1.00 92.44 101 LYS A CA 1
ATOM 795 C C . LYS A 1 101 ? 0.887 2.329 6.994 1.00 92.44 101 LYS A C 1
ATOM 797 O O . LYS A 1 101 ? 1.498 1.274 7.111 1.00 92.44 101 LYS A O 1
ATOM 802 N N . ALA A 1 102 ? -0.416 2.422 7.262 1.00 91.81 102 ALA A N 1
ATOM 803 C CA . ALA A 1 102 ? -1.197 1.295 7.783 1.00 91.81 102 ALA A CA 1
ATOM 804 C C . ALA A 1 102 ? -1.492 0.196 6.743 1.00 91.81 102 ALA A C 1
ATOM 806 O O . ALA A 1 102 ? -1.693 -0.960 7.120 1.00 91.81 102 ALA A O 1
ATOM 807 N N . ALA A 1 103 ? -1.525 0.541 5.451 1.00 95.06 103 ALA A N 1
ATOM 808 C CA . ALA A 1 103 ? -1.810 -0.408 4.375 1.00 95.06 103 ALA A CA 1
ATOM 809 C C . ALA A 1 103 ? -0.773 -1.543 4.277 1.00 95.06 103 ALA A C 1
ATOM 811 O O . ALA A 1 103 ? 0.421 -1.345 4.529 1.00 95.06 103 ALA A O 1
ATOM 812 N N . THR A 1 104 ? -1.208 -2.714 3.820 1.00 96.19 104 THR A N 1
ATOM 813 C CA . THR A 1 104 ? -0.300 -3.795 3.411 1.00 96.19 104 THR A CA 1
ATOM 814 C C . THR A 1 104 ? 0.241 -3.484 2.015 1.00 96.19 104 THR A C 1
ATOM 816 O O . THR A 1 104 ? -0.541 -3.200 1.109 1.00 96.19 104 THR A O 1
ATOM 819 N N . VAL A 1 105 ? 1.564 -3.508 1.826 1.00 96.44 105 VAL A N 1
ATOM 820 C CA . VAL A 1 105 ? 2.190 -3.140 0.543 1.00 96.44 105 VAL A CA 1
ATOM 821 C C . VAL A 1 105 ? 3.006 -4.295 -0.012 1.00 96.44 105 VAL A C 1
ATOM 823 O O . VAL A 1 105 ? 3.885 -4.816 0.670 1.00 96.44 105 VAL A O 1
ATOM 826 N N . PHE A 1 106 ? 2.758 -4.641 -1.270 1.00 95.62 106 PHE A N 1
ATOM 827 C CA . PHE A 1 106 ? 3.463 -5.684 -2.002 1.00 95.62 106 PHE A CA 1
ATOM 828 C C . PHE A 1 106 ? 4.230 -5.113 -3.184 1.00 95.62 106 PHE A C 1
ATOM 830 O O . PHE A 1 106 ? 3.742 -4.226 -3.887 1.00 95.62 106 PHE A O 1
ATOM 837 N N . LEU A 1 107 ? 5.408 -5.681 -3.426 1.00 93.12 107 LEU A N 1
ATOM 838 C CA . LEU A 1 107 ? 6.079 -5.589 -4.714 1.00 93.12 107 LEU A CA 1
ATOM 839 C C . LEU A 1 107 ? 5.972 -6.937 -5.408 1.00 93.12 107 LEU A C 1
ATOM 841 O O . LEU A 1 107 ? 6.151 -7.970 -4.763 1.00 93.12 107 LEU A O 1
ATOM 845 N N . TYR A 1 108 ? 5.702 -6.945 -6.706 1.00 91.56 108 TYR A N 1
ATOM 846 C CA . TYR A 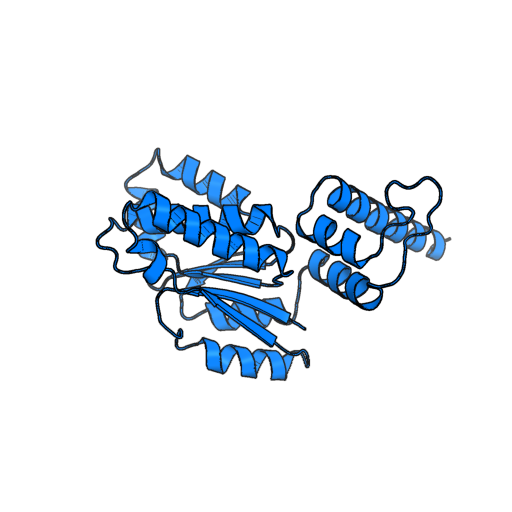1 108 ? 5.683 -8.186 -7.472 1.00 91.56 108 TYR A CA 1
ATOM 847 C C . TYR A 1 108 ? 6.377 -8.040 -8.816 1.00 91.56 108 TYR A C 1
ATOM 849 O O . TYR A 1 108 ? 6.539 -6.942 -9.337 1.00 91.56 108 TYR A O 1
ATOM 857 N N . SER A 1 109 ? 6.848 -9.161 -9.353 1.00 87.69 109 SER A N 1
ATOM 858 C CA . SER A 1 109 ? 7.459 -9.208 -10.679 1.00 87.69 109 SER A CA 1
ATOM 859 C C . SER A 1 109 ? 7.448 -10.628 -11.240 1.00 87.69 109 SER A C 1
ATOM 861 O O . SER A 1 109 ? 7.533 -11.607 -10.497 1.00 87.69 109 SER A O 1
ATOM 863 N N . GLY A 1 110 ? 7.396 -10.762 -12.567 1.00 82.38 110 GLY A N 1
ATOM 864 C CA . GLY A 1 110 ? 7.667 -12.032 -13.253 1.00 82.38 110 GLY A CA 1
ATOM 865 C C . GLY A 1 110 ? 9.153 -12.425 -13.256 1.00 82.38 110 GLY A C 1
ATOM 866 O O . GLY A 1 110 ? 9.481 -13.583 -13.499 1.00 82.38 110 GLY A O 1
ATOM 867 N N . THR A 1 111 ? 10.059 -11.484 -12.967 1.00 76.00 111 THR A N 1
ATOM 868 C CA . THR A 1 111 ? 11.520 -11.661 -13.049 1.00 76.00 111 THR A CA 1
ATOM 869 C C . THR A 1 111 ? 12.228 -11.388 -11.718 1.00 76.00 111 THR A C 1
ATOM 871 O O . THR A 1 111 ? 13.416 -11.073 -11.697 1.00 76.00 111 THR A O 1
ATOM 874 N N . LEU A 1 112 ? 11.526 -11.552 -10.589 1.00 70.56 112 LEU A N 1
ATOM 875 C CA . LEU A 1 112 ? 12.021 -11.195 -9.253 1.00 70.56 112 LEU A CA 1
ATOM 876 C C . LEU A 1 112 ? 13.403 -11.789 -8.924 1.00 70.56 112 LEU A C 1
ATOM 878 O O . LEU A 1 112 ? 14.275 -11.070 -8.443 1.00 70.56 112 LEU A O 1
ATOM 882 N N . ALA A 1 113 ? 13.631 -13.071 -9.231 1.00 66.50 113 ALA A N 1
ATOM 883 C CA . ALA A 1 113 ? 14.920 -13.729 -8.999 1.00 66.50 113 ALA A CA 1
ATOM 884 C C . ALA A 1 113 ? 16.072 -13.028 -9.739 1.00 66.50 113 ALA A C 1
ATOM 886 O O . ALA A 1 113 ? 17.122 -12.765 -9.160 1.00 66.50 113 ALA A O 1
ATOM 887 N N . ARG A 1 114 ? 15.836 -12.639 -10.996 1.00 66.88 114 ARG A N 1
ATOM 888 C CA . ARG A 1 114 ? 16.809 -11.926 -11.829 1.00 66.88 114 ARG A CA 1
ATOM 889 C C . ARG A 1 114 ? 17.083 -10.514 -11.307 1.00 66.88 114 ARG A C 1
ATOM 891 O O . ARG A 1 114 ? 18.229 -10.080 -11.342 1.00 66.88 114 ARG A O 1
ATOM 898 N N . ILE A 1 115 ? 16.059 -9.815 -10.811 1.00 67.38 115 ILE A N 1
ATOM 899 C CA . ILE A 1 115 ? 16.200 -8.471 -10.225 1.00 67.38 115 ILE A CA 1
ATOM 900 C C . ILE A 1 115 ? 17.060 -8.540 -8.956 1.00 67.38 115 ILE A C 1
ATOM 902 O O . ILE A 1 115 ? 18.030 -7.796 -8.824 1.00 67.38 115 ILE A O 1
ATOM 906 N N . LEU A 1 116 ? 16.762 -9.489 -8.062 1.00 66.19 116 LEU A N 1
ATOM 907 C CA . LEU A 1 116 ? 17.530 -9.694 -6.834 1.00 66.19 116 LEU A CA 1
ATOM 908 C C . LEU A 1 116 ? 18.978 -10.098 -7.130 1.00 66.19 116 LEU A C 1
ATOM 910 O O . LEU A 1 116 ? 19.898 -9.534 -6.546 1.00 66.19 116 LEU A O 1
ATOM 914 N N . GLU A 1 117 ? 19.208 -11.032 -8.054 1.00 63.28 117 GLU A N 1
ATOM 915 C CA . GLU A 1 117 ? 20.565 -11.423 -8.447 1.00 63.28 117 GLU A CA 1
ATOM 916 C C . GLU A 1 117 ? 21.351 -10.247 -9.028 1.00 63.28 117 GLU A C 1
ATOM 918 O O . GLU A 1 117 ? 22.504 -10.034 -8.646 1.00 63.28 117 GLU A O 1
ATOM 923 N N . TYR A 1 118 ? 20.743 -9.460 -9.917 1.00 65.19 118 TYR A N 1
ATOM 924 C CA . TYR A 1 118 ? 21.404 -8.320 -10.542 1.00 65.19 118 TYR A CA 1
ATOM 925 C C . TYR A 1 118 ? 21.815 -7.260 -9.506 1.00 65.19 118 TYR A C 1
ATOM 927 O O . TYR A 1 118 ? 22.992 -6.881 -9.444 1.00 65.19 118 TYR A O 1
ATOM 935 N N . ASP A 1 119 ? 20.885 -6.851 -8.639 1.00 64.12 119 ASP A N 1
ATOM 936 C CA . ASP A 1 119 ? 21.111 -5.794 -7.646 1.00 64.12 119 ASP A CA 1
ATOM 937 C C . ASP A 1 119 ? 22.012 -6.230 -6.479 1.00 64.12 119 ASP A C 1
ATOM 939 O O . ASP A 1 119 ? 22.758 -5.411 -5.928 1.00 64.12 119 ASP A O 1
ATOM 943 N N . LEU A 1 120 ? 21.989 -7.515 -6.102 1.00 60.72 120 LEU A N 1
ATOM 944 C CA . LEU A 1 120 ? 22.823 -8.046 -5.017 1.00 60.72 120 LEU A CA 1
ATOM 945 C C . LEU A 1 120 ? 24.251 -8.386 -5.474 1.00 60.72 120 LEU A C 1
ATOM 947 O O . LEU A 1 120 ? 25.183 -8.279 -4.674 1.00 60.72 120 LEU A O 1
ATOM 951 N N . THR A 1 121 ? 24.456 -8.801 -6.732 1.00 60.47 121 THR A N 1
ATOM 952 C CA . THR A 1 121 ? 25.768 -9.318 -7.180 1.00 60.47 121 THR A CA 1
ATOM 953 C C . THR A 1 121 ? 26.613 -8.314 -7.958 1.00 60.47 121 THR A C 1
ATOM 955 O O . THR A 1 121 ? 27.836 -8.315 -7.794 1.00 60.47 121 THR A O 1
ATOM 958 N N . LYS A 1 122 ? 26.009 -7.441 -8.779 1.00 58.03 122 LYS A N 1
ATOM 959 C CA . LYS A 1 122 ? 26.768 -6.578 -9.703 1.00 58.03 122 LYS A CA 1
ATOM 960 C C . LYS A 1 122 ? 27.008 -5.156 -9.197 1.00 58.03 122 LYS A C 1
ATOM 962 O O . LYS A 1 122 ? 27.953 -4.527 -9.663 1.00 58.03 122 LYS A O 1
ATOM 967 N N . ASN A 1 123 ? 26.230 -4.661 -8.227 1.00 58.06 123 ASN A N 1
ATOM 968 C CA . ASN A 1 123 ? 26.222 -3.236 -7.863 1.00 58.06 123 ASN A CA 1
ATOM 969 C C . ASN A 1 123 ? 26.309 -2.971 -6.340 1.00 58.06 123 ASN A C 1
ATOM 971 O O . ASN A 1 123 ? 25.499 -2.246 -5.766 1.00 58.06 123 ASN A O 1
ATOM 975 N N . LYS A 1 124 ? 27.332 -3.542 -5.681 1.00 54.50 124 LYS A N 1
ATOM 976 C CA . LYS A 1 124 ? 27.481 -3.638 -4.206 1.00 54.50 124 LYS A CA 1
ATOM 977 C C . LYS A 1 124 ? 27.221 -2.355 -3.390 1.00 54.50 124 LYS A C 1
ATOM 979 O O . LYS A 1 124 ? 26.731 -2.449 -2.269 1.00 54.50 124 LYS A O 1
ATOM 984 N N . THR A 1 125 ? 27.552 -1.164 -3.896 1.00 48.94 125 THR A N 1
ATOM 985 C CA . THR A 1 125 ? 27.331 0.123 -3.197 1.00 48.94 125 THR A CA 1
ATOM 986 C C . THR A 1 125 ? 25.912 0.676 -3.365 1.00 48.94 125 THR A C 1
ATOM 988 O O . THR A 1 125 ? 25.413 1.348 -2.463 1.00 48.94 125 THR A O 1
ATOM 991 N N . ALA A 1 126 ? 25.228 0.369 -4.471 1.00 56.62 126 ALA A N 1
ATOM 992 C CA . ALA A 1 126 ? 23.811 0.696 -4.661 1.00 56.62 126 ALA A CA 1
ATOM 993 C C . ALA A 1 126 ? 22.892 -0.234 -3.841 1.00 56.62 126 ALA A C 1
ATOM 995 O O . ALA A 1 126 ? 21.764 0.138 -3.500 1.00 56.62 126 ALA A O 1
ATOM 996 N N . THR A 1 127 ? 23.397 -1.413 -3.465 1.00 69.88 127 THR A N 1
ATOM 997 C CA . THR A 1 127 ? 22.668 -2.442 -2.721 1.00 69.88 127 THR A CA 1
ATOM 998 C C . THR A 1 127 ? 22.268 -1.987 -1.311 1.00 69.88 127 THR A C 1
ATOM 1000 O O . THR A 1 127 ? 21.113 -2.152 -0.932 1.00 69.88 127 THR A O 1
ATOM 1003 N N . GLU A 1 128 ? 23.153 -1.348 -0.532 1.00 72.25 128 GLU A N 1
ATOM 1004 C CA . GLU A 1 128 ? 22.813 -0.921 0.842 1.00 72.25 128 GLU A CA 1
ATOM 1005 C C . GLU A 1 128 ? 21.749 0.188 0.857 1.00 72.25 128 GLU A C 1
ATOM 1007 O O . GLU A 1 128 ? 20.799 0.137 1.641 1.00 72.25 128 GLU A O 1
ATOM 1012 N N . GLY A 1 129 ? 21.881 1.185 -0.025 1.00 77.25 129 GLY A N 1
ATOM 1013 C CA . GLY A 1 129 ? 20.905 2.269 -0.148 1.00 77.25 129 GLY A CA 1
ATOM 1014 C C . GLY A 1 129 ? 19.524 1.749 -0.550 1.00 77.25 129 GLY A C 1
ATOM 1015 O O . GLY A 1 129 ? 18.520 2.132 0.048 1.00 77.25 129 GLY A O 1
ATOM 1016 N N . THR A 1 130 ? 19.481 0.822 -1.506 1.00 76.44 130 THR A N 1
ATOM 1017 C CA . THR A 1 130 ? 18.239 0.194 -1.974 1.00 76.44 130 THR A CA 1
ATOM 1018 C C . THR A 1 130 ? 17.606 -0.676 -0.891 1.00 76.44 130 THR A C 1
ATOM 1020 O O . THR A 1 130 ? 16.419 -0.525 -0.617 1.00 76.44 130 THR A O 1
ATOM 1023 N N . LEU A 1 131 ? 18.392 -1.497 -0.184 1.00 76.88 131 LEU A N 1
ATOM 1024 C CA . LEU A 1 131 ? 17.904 -2.280 0.956 1.00 76.88 131 LEU A CA 1
ATOM 1025 C C . LEU A 1 131 ? 17.348 -1.379 2.065 1.00 76.88 131 LEU A C 1
ATOM 1027 O O . LEU A 1 131 ? 16.256 -1.631 2.570 1.00 76.88 131 LEU A O 1
ATOM 1031 N N . LYS A 1 132 ? 18.038 -0.282 2.410 1.00 81.00 132 LYS A N 1
ATOM 1032 C CA . LYS A 1 132 ? 17.527 0.700 3.382 1.00 81.00 132 LYS A CA 1
ATOM 1033 C C . LYS A 1 132 ? 16.191 1.294 2.945 1.00 81.00 132 LYS A C 1
ATOM 1035 O O . LYS A 1 132 ? 15.313 1.445 3.791 1.00 81.00 132 LYS A O 1
ATOM 1040 N N . ARG A 1 133 ? 16.024 1.620 1.658 1.00 82.56 133 ARG A N 1
ATOM 1041 C CA . ARG A 1 133 ? 14.743 2.103 1.114 1.00 82.56 133 ARG A CA 1
ATOM 1042 C C . ARG A 1 133 ? 13.656 1.041 1.225 1.00 82.56 133 ARG A C 1
ATOM 1044 O O . ARG A 1 133 ? 12.588 1.351 1.731 1.00 82.56 133 ARG A O 1
ATOM 1051 N N . ILE A 1 134 ? 13.952 -0.210 0.873 1.00 82.25 134 ILE A N 1
ATOM 1052 C CA . ILE A 1 134 ? 13.021 -1.342 1.009 1.00 82.25 134 ILE A CA 1
ATOM 1053 C C . ILE A 1 134 ? 12.542 -1.501 2.458 1.00 82.25 134 ILE A C 1
ATOM 1055 O O . ILE A 1 134 ? 11.338 -1.556 2.711 1.00 82.25 134 ILE A O 1
ATOM 1059 N N . PHE A 1 135 ? 13.472 -1.518 3.419 1.00 81.56 135 PHE A N 1
ATOM 1060 C CA . PHE A 1 135 ? 13.127 -1.639 4.837 1.00 81.56 135 PHE A CA 1
ATOM 1061 C C . PHE A 1 135 ? 12.323 -0.434 5.338 1.00 81.56 135 PHE A C 1
ATOM 1063 O O . PHE A 1 135 ? 11.327 -0.608 6.038 1.00 81.56 135 PHE A O 1
ATOM 1070 N N . ARG A 1 136 ? 12.709 0.791 4.955 1.00 84.38 136 ARG A N 1
ATOM 1071 C CA . ARG A 1 136 ? 11.982 2.020 5.323 1.00 84.38 136 ARG A CA 1
ATOM 1072 C C . ARG A 1 136 ? 10.592 2.099 4.700 1.00 84.38 136 ARG A C 1
ATOM 1074 O O . ARG A 1 136 ? 9.680 2.613 5.335 1.00 84.38 136 ARG A O 1
ATOM 1081 N N . ALA A 1 137 ? 10.432 1.574 3.491 1.00 83.81 137 ALA A N 1
ATOM 1082 C CA . ALA A 1 137 ? 9.160 1.491 2.789 1.00 83.81 137 ALA A CA 1
ATOM 1083 C C . ALA A 1 137 ? 8.196 0.467 3.415 1.00 83.81 137 ALA A C 1
ATOM 1085 O O . ALA A 1 137 ? 7.024 0.433 3.036 1.00 83.81 137 ALA A O 1
ATOM 1086 N N . GLN A 1 138 ? 8.658 -0.349 4.377 1.00 87.50 138 GLN A N 1
ATOM 1087 C CA . GLN A 1 138 ? 7.850 -1.348 5.084 1.00 87.50 138 GLN A CA 1
ATOM 1088 C C . GLN A 1 138 ? 7.071 -2.247 4.108 1.00 87.50 138 GLN A C 1
ATOM 1090 O O . GLN A 1 138 ? 5.867 -2.459 4.258 1.00 87.50 138 GLN A O 1
ATOM 1095 N N . ILE A 1 139 ? 7.742 -2.718 3.056 1.00 90.19 139 ILE A N 1
ATOM 1096 C CA . ILE A 1 139 ? 7.153 -3.641 2.079 1.00 90.19 139 ILE A CA 1
ATOM 1097 C C . ILE A 1 139 ? 6.907 -4.981 2.775 1.00 90.19 139 ILE A C 1
ATOM 1099 O O . ILE A 1 139 ? 7.809 -5.532 3.404 1.00 90.19 139 ILE 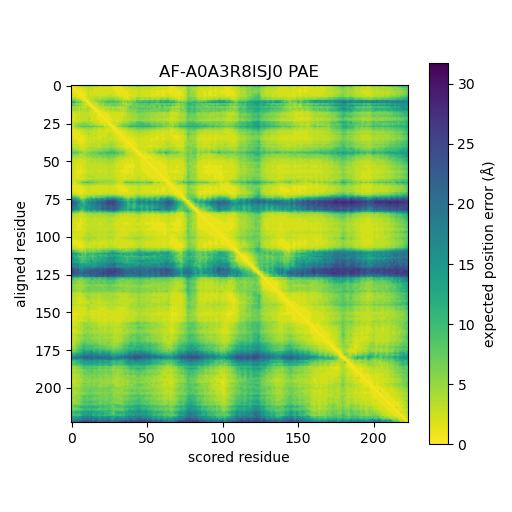A O 1
ATOM 1103 N N . SER A 1 140 ? 5.681 -5.487 2.679 1.00 91.31 140 SER A N 1
ATOM 1104 C CA . SER A 1 140 ? 5.239 -6.706 3.357 1.00 91.31 140 SER A CA 1
ATOM 1105 C C . SER A 1 140 ? 5.816 -7.961 2.707 1.00 91.31 140 SER A C 1
ATOM 1107 O O . SER A 1 140 ? 6.236 -8.869 3.418 1.00 91.31 140 SER A O 1
ATOM 1109 N N . ALA A 1 141 ? 5.868 -8.004 1.373 1.00 90.25 141 ALA A N 1
ATOM 1110 C CA . ALA A 1 141 ? 6.495 -9.096 0.637 1.00 90.25 141 ALA A CA 1
ATOM 1111 C C . ALA A 1 141 ? 6.928 -8.677 -0.776 1.00 90.25 141 ALA A C 1
ATOM 1113 O O . ALA A 1 141 ? 6.361 -7.756 -1.375 1.00 90.25 141 ALA A O 1
ATOM 1114 N N . PHE A 1 142 ? 7.920 -9.405 -1.292 1.00 89.31 142 PHE A N 1
ATOM 1115 C CA . PHE A 1 142 ? 8.309 -9.430 -2.699 1.00 89.31 142 PHE A CA 1
ATOM 1116 C C . PHE A 1 142 ? 7.804 -10.740 -3.294 1.00 89.31 142 PHE A C 1
ATOM 1118 O O . PHE A 1 142 ? 8.200 -11.807 -2.830 1.00 89.31 142 PHE A O 1
ATOM 1125 N N . LEU A 1 143 ? 6.922 -10.658 -4.282 1.00 90.25 143 LEU A N 1
ATOM 1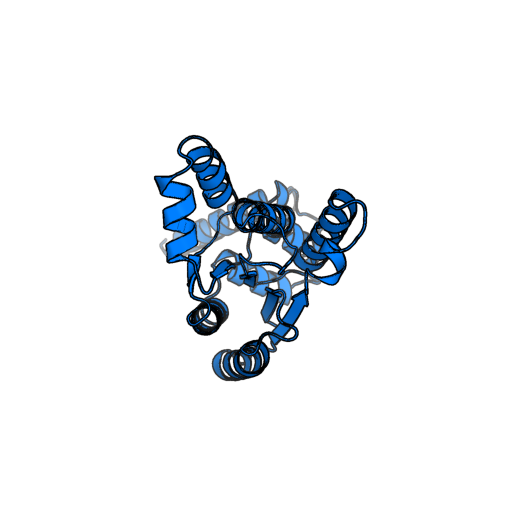126 C CA . LEU A 1 143 ? 6.148 -11.796 -4.769 1.00 90.25 143 LEU A CA 1
ATOM 1127 C C . LEU A 1 143 ? 6.409 -12.057 -6.251 1.00 90.25 143 LEU A C 1
ATOM 1129 O O . LEU A 1 143 ? 6.732 -11.145 -7.019 1.00 90.25 143 LEU A O 1
ATOM 1133 N N . SER A 1 144 ? 6.222 -13.301 -6.685 1.00 89.44 144 SER A N 1
ATOM 1134 C CA . SER A 1 144 ? 6.085 -13.562 -8.117 1.00 89.44 144 SER A CA 1
ATOM 1135 C C . SER A 1 144 ? 4.737 -13.036 -8.630 1.00 89.44 144 SER A C 1
ATOM 1137 O O . SER A 1 144 ? 3.747 -12.985 -7.893 1.00 89.44 144 SER A O 1
ATOM 1139 N N . ARG A 1 145 ? 4.657 -12.687 -9.923 1.00 88.12 145 ARG A N 1
ATOM 1140 C CA . ARG A 1 145 ? 3.387 -12.264 -10.556 1.00 88.12 145 ARG A CA 1
ATOM 1141 C C . ARG A 1 145 ? 2.283 -13.327 -10.434 1.00 88.12 145 ARG A C 1
ATOM 1143 O O . ARG A 1 145 ? 1.112 -12.979 -10.398 1.00 88.12 145 ARG A O 1
ATOM 1150 N N . SER A 1 146 ? 2.633 -14.609 -10.319 1.00 88.44 146 SER A N 1
ATOM 1151 C CA . SER A 1 146 ? 1.671 -15.699 -10.093 1.00 88.44 146 SER A CA 1
ATOM 1152 C C . SER A 1 146 ? 1.102 -15.757 -8.672 1.00 88.44 146 SER A C 1
ATOM 1154 O O . SER A 1 146 ? 0.022 -16.305 -8.479 1.00 88.44 146 SER A O 1
ATOM 1156 N N . GLU A 1 147 ? 1.801 -15.211 -7.676 1.00 90.94 147 GLU A N 1
ATOM 1157 C CA . GLU A 1 147 ? 1.412 -15.306 -6.259 1.00 90.94 147 GLU A CA 1
ATOM 1158 C C . GLU A 1 147 ? 0.638 -14.079 -5.768 1.00 90.94 147 GLU A C 1
ATOM 1160 O O . GLU A 1 147 ? -0.077 -14.164 -4.769 1.00 90.94 147 GLU A O 1
ATOM 1165 N N . ILE A 1 148 ? 0.743 -12.945 -6.472 1.00 92.50 148 ILE A N 1
ATOM 1166 C CA . ILE A 1 148 ? 0.208 -11.661 -6.000 1.00 92.50 148 ILE A CA 1
ATOM 1167 C C . ILE A 1 148 ? -1.292 -11.708 -5.686 1.00 92.50 148 ILE A C 1
ATOM 1169 O O . ILE A 1 148 ? -1.728 -11.160 -4.677 1.00 92.50 148 ILE A O 1
ATOM 1173 N N . SER A 1 149 ? -2.087 -12.400 -6.505 1.00 92.25 149 SER A N 1
ATOM 1174 C CA . SER A 1 149 ? -3.539 -12.490 -6.294 1.00 92.25 149 SER A CA 1
ATOM 1175 C C . SER A 1 149 ? -3.883 -13.223 -5.000 1.00 92.25 149 SER A C 1
ATOM 1177 O O . SER A 1 149 ? -4.691 -12.737 -4.207 1.00 92.25 149 SER A O 1
ATOM 1179 N N . THR A 1 150 ? -3.218 -14.353 -4.759 1.00 92.75 150 THR A N 1
ATOM 1180 C CA . THR A 1 150 ? -3.381 -15.147 -3.540 1.00 92.75 150 THR A CA 1
ATOM 1181 C C . THR A 1 150 ? -3.010 -14.327 -2.310 1.00 92.75 150 THR A C 1
ATOM 1183 O O . THR A 1 150 ? -3.768 -14.286 -1.344 1.00 92.75 150 THR A O 1
ATOM 1186 N N . GLU A 1 151 ? -1.884 -13.616 -2.349 1.00 94.50 151 GLU A N 1
ATOM 1187 C CA . GLU A 1 151 ? -1.410 -12.869 -1.183 1.00 94.50 151 GLU A CA 1
ATOM 1188 C C . GLU A 1 151 ? -2.281 -11.640 -0.874 1.00 94.50 151 GLU A C 1
ATOM 1190 O O . GLU A 1 151 ? -2.570 -11.343 0.292 1.00 94.50 151 GLU A O 1
ATOM 1195 N N . ILE A 1 152 ? -2.795 -10.963 -1.911 1.00 95.06 152 ILE A N 1
ATOM 1196 C CA . ILE A 1 152 ? -3.797 -9.906 -1.735 1.00 95.06 152 ILE A CA 1
ATOM 1197 C C . ILE A 1 152 ? -5.072 -10.485 -1.102 1.00 95.06 152 ILE A C 1
ATOM 1199 O O . ILE A 1 152 ? -5.611 -9.885 -0.170 1.00 95.06 152 ILE A O 1
ATOM 1203 N N . GLN A 1 153 ? -5.536 -11.663 -1.530 1.00 93.88 153 GLN A N 1
ATOM 1204 C CA . GLN A 1 153 ? -6.708 -12.315 -0.936 1.00 93.88 153 GLN A CA 1
ATOM 1205 C C . GLN A 1 153 ? -6.491 -12.691 0.540 1.00 93.88 153 GLN A C 1
ATOM 1207 O O . GLN A 1 153 ? -7.373 -12.456 1.378 1.00 93.88 153 GLN A O 1
ATOM 1212 N N . VAL A 1 154 ? -5.323 -13.246 0.876 1.00 94.06 154 VAL A N 1
ATOM 1213 C CA . VAL A 1 154 ? -4.945 -13.586 2.257 1.00 94.06 154 VAL A CA 1
ATOM 1214 C C . VAL A 1 154 ? -4.938 -12.332 3.127 1.00 94.06 154 VAL A C 1
ATOM 1216 O O . VAL A 1 154 ? -5.552 -12.324 4.197 1.00 94.06 154 VAL A O 1
ATOM 1219 N N . SER A 1 155 ? -4.330 -11.250 2.641 1.00 94.31 155 SER A N 1
ATOM 1220 C CA . SER A 1 155 ? -4.247 -9.969 3.353 1.00 94.31 155 SER A CA 1
ATOM 1221 C C . SER A 1 155 ? -5.596 -9.274 3.506 1.00 94.31 155 SER A C 1
ATOM 1223 O O . SER A 1 155 ? -5.872 -8.674 4.544 1.00 94.31 155 SER A O 1
ATOM 1225 N N . ALA A 1 156 ? -6.467 -9.388 2.503 1.00 93.31 156 ALA A N 1
ATOM 1226 C CA . ALA A 1 156 ? -7.833 -8.876 2.559 1.00 93.31 156 ALA A CA 1
ATOM 1227 C C . ALA A 1 156 ? -8.673 -9.617 3.611 1.00 93.31 156 ALA A C 1
ATOM 1229 O O . ALA A 1 156 ? -9.514 -9.015 4.278 1.00 93.31 156 ALA A O 1
ATOM 1230 N N . SER A 1 157 ? -8.425 -10.918 3.777 1.00 91.12 157 SER A N 1
ATOM 1231 C CA . SER A 1 157 ? -9.115 -11.763 4.758 1.00 91.12 157 SER A CA 1
ATOM 1232 C C . SER A 1 157 ? -8.544 -11.600 6.170 1.00 91.12 157 SER A C 1
ATOM 1234 O O . SER A 1 157 ? -9.277 -11.702 7.151 1.00 91.12 157 SER A O 1
ATOM 1236 N N . ASN A 1 158 ? -7.245 -11.312 6.278 1.00 90.69 158 ASN A N 1
ATOM 1237 C CA . ASN A 1 158 ? -6.524 -11.143 7.535 1.00 90.69 158 ASN A CA 1
ATOM 1238 C C . ASN A 1 158 ? -5.817 -9.781 7.585 1.00 90.69 158 ASN A C 1
ATOM 1240 O O . ASN A 1 158 ? -4.586 -9.730 7.596 1.00 90.69 158 ASN A O 1
ATOM 1244 N N . PRO A 1 159 ? -6.569 -8.667 7.659 1.00 90.44 159 PRO A N 1
ATOM 1245 C CA . PRO A 1 159 ? -5.974 -7.338 7.698 1.00 90.44 159 PRO A CA 1
ATOM 1246 C C . PRO A 1 159 ? -5.079 -7.173 8.929 1.00 90.44 159 PRO A C 1
ATOM 1248 O O . PRO A 1 159 ? -5.306 -7.808 9.971 1.00 90.44 159 PRO A O 1
ATOM 1251 N N . THR A 1 160 ? -4.087 -6.288 8.823 1.00 89.31 160 THR A N 1
ATOM 1252 C CA . THR A 1 160 ? -3.222 -5.909 9.947 1.00 89.31 160 THR A CA 1
ATOM 1253 C C . THR A 1 160 ? -4.058 -5.355 11.101 1.00 89.31 160 THR A C 1
ATOM 1255 O O . THR A 1 160 ? -5.167 -4.856 10.906 1.00 89.31 160 THR A O 1
ATOM 1258 N N . TRP A 1 161 ? -3.545 -5.430 12.329 1.00 87.38 161 TRP A N 1
ATOM 1259 C CA . TRP A 1 161 ? -4.276 -4.921 13.493 1.00 87.38 161 TRP A CA 1
ATOM 1260 C C . TRP A 1 161 ? -4.583 -3.419 13.371 1.00 87.38 161 TRP A C 1
ATOM 1262 O O . TRP A 1 161 ? -5.675 -3.007 13.751 1.00 87.38 161 TRP A O 1
ATOM 1272 N N . LEU A 1 162 ? -3.683 -2.632 12.761 1.00 87.69 162 LEU A N 1
ATOM 1273 C CA . LEU A 1 162 ? -3.931 -1.226 12.430 1.00 87.69 162 LEU A CA 1
ATOM 1274 C C . LEU A 1 162 ? -5.176 -1.109 11.544 1.00 87.69 162 LEU A C 1
ATOM 1276 O O . LEU A 1 162 ? -6.128 -0.430 11.906 1.00 87.69 162 LEU A O 1
ATOM 1280 N N . LEU A 1 163 ? -5.229 -1.836 10.427 1.00 89.69 163 LEU A N 1
ATOM 1281 C CA . LEU A 1 163 ? -6.401 -1.808 9.548 1.00 89.69 163 LEU A CA 1
ATOM 1282 C C . LEU A 1 163 ? -7.675 -2.305 10.249 1.00 89.69 163 LEU A C 1
ATOM 1284 O O . LEU A 1 163 ? -8.754 -1.798 9.971 1.00 89.69 163 LEU A O 1
ATOM 1288 N N . ARG A 1 164 ? -7.586 -3.252 11.190 1.00 88.25 164 ARG A N 1
ATOM 1289 C CA . ARG A 1 164 ? -8.753 -3.673 11.988 1.00 88.25 164 ARG A CA 1
ATOM 1290 C C . ARG A 1 164 ? -9.275 -2.542 12.873 1.00 88.25 164 ARG A C 1
ATOM 1292 O O . ARG A 1 164 ? -10.480 -2.314 12.896 1.00 88.25 164 ARG A O 1
ATOM 1299 N N . VAL A 1 165 ? -8.384 -1.833 13.568 1.00 86.12 165 VAL A N 1
ATOM 1300 C CA . VAL A 1 165 ? -8.734 -0.658 14.385 1.00 86.12 165 VAL A CA 1
ATOM 1301 C C . VAL A 1 165 ? -9.328 0.444 13.511 1.00 86.12 165 VAL A C 1
ATOM 1303 O O . VAL A 1 165 ? -10.377 0.986 13.838 1.00 86.12 165 VAL A O 1
ATOM 1306 N N . ASP A 1 166 ? -8.712 0.720 12.366 1.00 87.81 166 ASP A N 1
ATOM 1307 C CA . ASP A 1 166 ? -9.206 1.681 11.382 1.00 87.81 166 ASP A CA 1
ATOM 1308 C C . ASP A 1 166 ? -10.646 1.380 10.937 1.00 87.81 166 ASP A C 1
ATOM 1310 O O . ASP A 1 166 ? -11.499 2.265 10.986 1.00 87.81 166 ASP A O 1
ATOM 1314 N N . LYS A 1 167 ? -10.958 0.122 10.594 1.00 86.38 167 LYS A N 1
ATOM 1315 C CA . LYS A 1 167 ? -12.327 -0.273 10.217 1.00 86.38 167 LYS A CA 1
ATOM 1316 C C . LYS A 1 167 ? -13.324 -0.125 11.364 1.00 86.38 167 LYS A C 1
ATOM 1318 O O . LYS A 1 167 ? -14.492 0.154 11.102 1.00 86.38 167 LYS A O 1
ATOM 1323 N N . LEU A 1 168 ? -12.895 -0.300 12.614 1.00 85.25 168 LEU A N 1
ATOM 1324 C CA . LEU A 1 168 ? -13.742 -0.030 13.780 1.00 85.25 168 LEU A CA 1
ATOM 1325 C C . LEU A 1 168 ? -13.988 1.474 13.939 1.00 85.25 168 LEU A C 1
ATOM 1327 O O . LEU A 1 168 ? -15.130 1.887 14.111 1.00 85.25 168 LEU A O 1
ATOM 1331 N N . LEU A 1 169 ? -12.953 2.307 13.797 1.00 84.50 169 LEU A N 1
ATOM 1332 C CA . LEU A 1 169 ? -13.106 3.765 13.815 1.00 84.50 169 LEU A CA 1
ATOM 1333 C C . LEU A 1 169 ? -14.028 4.252 12.683 1.00 84.50 169 LEU A C 1
ATOM 1335 O O . LEU A 1 169 ? -14.835 5.157 12.892 1.00 84.50 169 LEU A O 1
ATOM 1339 N N . GLU A 1 170 ? -13.960 3.631 11.499 1.00 86.50 170 GLU A N 1
ATOM 1340 C CA . GLU A 1 170 ? -14.792 3.972 10.335 1.00 86.50 170 GLU A CA 1
ATOM 1341 C C . GLU A 1 170 ? -16.294 3.778 10.616 1.00 86.50 170 GLU A C 1
ATOM 1343 O O . GLU A 1 170 ? -17.113 4.620 10.227 1.00 86.50 170 GLU A O 1
ATOM 1348 N N . GLN A 1 171 ? -16.662 2.724 11.357 1.00 86.62 171 GLN A N 1
ATOM 1349 C CA . GLN A 1 171 ? -18.052 2.457 11.769 1.00 86.62 171 GLN A CA 1
ATOM 1350 C C . GLN A 1 171 ? -18.638 3.591 12.620 1.00 86.62 171 GLN A C 1
ATOM 1352 O O . GLN A 1 171 ? -19.835 3.868 12.545 1.00 86.62 171 GLN A O 1
ATOM 1357 N N . HIS A 1 172 ? -17.777 4.292 13.354 1.00 87.19 172 HIS A N 1
ATOM 1358 C CA . HIS A 1 172 ? -18.117 5.396 14.245 1.00 87.19 172 HIS A CA 1
ATOM 1359 C C . HIS A 1 172 ? -17.637 6.751 13.695 1.00 87.19 172 HIS A C 1
ATOM 1361 O O . HIS A 1 172 ? -17.512 7.725 14.429 1.00 87.19 172 HIS A O 1
ATOM 1367 N N . SER A 1 173 ? -17.394 6.853 12.384 1.00 85.88 173 SER A N 1
ATOM 1368 C CA . SER A 1 173 ? -16.742 8.006 11.730 1.00 85.88 173 SER A CA 1
ATOM 1369 C C . SER A 1 173 ? -17.345 9.385 12.041 1.00 85.88 173 SER A C 1
ATOM 1371 O O . SER A 1 173 ? -16.624 10.384 12.022 1.00 85.88 173 SER A O 1
ATOM 1373 N N . ARG A 1 174 ? -18.655 9.457 12.320 1.00 88.31 174 ARG A N 1
ATOM 1374 C CA . ARG A 1 174 ? -19.378 10.703 12.647 1.00 88.31 174 ARG A CA 1
ATOM 1375 C C . ARG A 1 174 ? -19.285 11.098 14.119 1.00 88.31 174 ARG A C 1
ATOM 1377 O O . ARG A 1 174 ? -19.626 12.231 14.460 1.00 88.31 174 ARG A O 1
ATOM 1384 N N . GLU A 1 175 ? -18.883 10.174 14.979 1.00 87.25 175 GLU A N 1
ATOM 1385 C CA . GLU A 1 175 ? -18.736 10.424 16.403 1.00 87.25 175 GLU A CA 1
ATOM 1386 C C . GLU A 1 175 ? -17.531 11.326 16.650 1.00 87.25 175 GLU A C 1
ATOM 1388 O O . GLU A 1 175 ? -16.531 11.298 15.924 1.00 87.25 175 GLU A O 1
ATOM 1393 N N . LYS A 1 176 ? -17.657 12.174 17.670 1.00 87.69 176 LYS A N 1
ATOM 1394 C CA . LYS A 1 176 ? -16.592 13.071 18.104 1.00 87.69 176 LYS A CA 1
ATOM 1395 C C . LYS A 1 176 ? -15.967 12.529 19.369 1.00 87.69 176 LYS A C 1
ATOM 1397 O O . LYS A 1 176 ? -16.675 12.122 20.286 1.00 87.69 176 LYS A O 1
ATOM 1402 N N . CYS A 1 177 ? -14.648 12.614 19.444 1.00 81.56 177 CYS A N 1
ATOM 1403 C CA . CYS A 1 177 ? -13.948 12.333 20.679 1.00 81.56 177 CYS A CA 1
ATOM 1404 C C . CYS A 1 177 ? -14.277 13.427 21.706 1.00 81.56 177 CYS A C 1
ATOM 1406 O O . CYS A 1 177 ? -14.032 14.609 21.461 1.00 81.56 177 CYS A O 1
ATOM 1408 N N . SER A 1 178 ? -14.842 13.034 22.847 1.00 77.12 178 SER A N 1
ATOM 1409 C CA . SER A 1 178 ? -15.192 13.926 23.961 1.00 77.12 178 SER A CA 1
ATOM 1410 C C . SER A 1 178 ? -14.271 13.746 25.169 1.00 77.12 178 SER A C 1
ATOM 1412 O O . SER A 1 178 ? -14.640 14.089 26.292 1.00 77.12 178 SER A O 1
ATOM 1414 N N . VAL A 1 179 ? -13.089 13.154 24.968 1.00 72.25 179 VAL A N 1
ATOM 1415 C CA . VAL A 1 179 ? -12.118 12.933 26.042 1.00 72.25 179 VAL A CA 1
ATOM 1416 C C . VAL A 1 179 ? -11.481 14.274 26.408 1.00 72.25 179 VAL A C 1
ATOM 1418 O O . VAL A 1 179 ? -10.542 14.744 25.758 1.00 72.25 179 VAL A O 1
ATOM 1421 N N . SER A 1 180 ? -12.032 14.904 27.444 1.00 61.94 180 SER A N 1
ATOM 1422 C CA . SER A 1 180 ? -11.564 16.174 28.002 1.00 61.94 180 SER A CA 1
ATOM 1423 C C . SER A 1 180 ? -10.076 16.122 28.352 1.00 61.94 180 SER A C 1
ATOM 1425 O O . SER A 1 180 ? -9.620 15.187 29.002 1.00 61.94 180 SER A O 1
ATOM 1427 N N . GLY A 1 181 ? -9.316 17.136 27.927 1.00 61.84 181 GLY A N 1
ATOM 1428 C CA . GLY A 1 181 ? -7.868 17.221 28.163 1.00 61.84 181 GLY A CA 1
ATOM 1429 C C . GLY A 1 181 ? -7.001 16.420 27.185 1.00 61.84 181 GLY A C 1
ATOM 1430 O O . GLY A 1 181 ? -5.782 16.554 27.225 1.00 61.84 181 GLY A O 1
ATOM 1431 N N . SER A 1 182 ? -7.599 15.643 26.275 1.00 74.88 182 SER A N 1
ATOM 1432 C CA . SER A 1 182 ? -6.856 14.985 25.193 1.00 74.88 182 SER A CA 1
ATOM 1433 C C . SER A 1 182 ? -6.650 15.910 23.989 1.00 74.88 182 SER A C 1
ATOM 1435 O O . SER A 1 182 ? -7.474 16.783 23.702 1.00 74.88 182 SER A O 1
ATOM 1437 N N . ALA A 1 183 ? -5.593 15.653 23.211 1.00 76.31 183 ALA A N 1
ATOM 1438 C CA . ALA A 1 183 ? -5.355 16.304 21.917 1.00 76.31 183 ALA A CA 1
ATOM 1439 C C . ALA A 1 183 ? -6.414 15.953 20.845 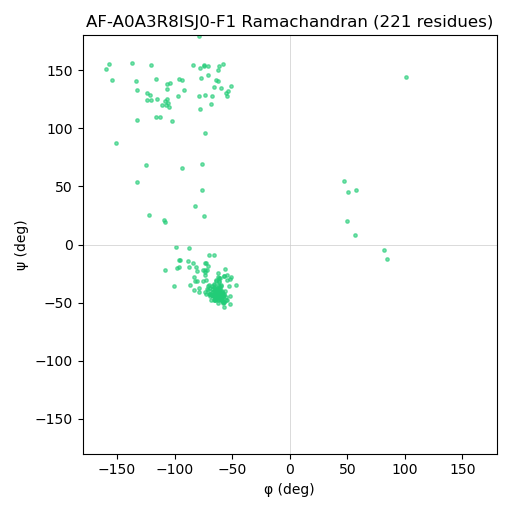1.00 76.31 183 ALA A C 1
ATOM 1441 O O . ALA A 1 183 ? -6.432 16.542 19.763 1.00 76.31 183 ALA A O 1
ATOM 1442 N N . PHE A 1 184 ? -7.294 14.991 21.138 1.00 83.38 184 PHE A N 1
ATOM 1443 C CA . PHE A 1 184 ? -8.318 14.482 20.225 1.00 83.38 184 PHE A CA 1
ATOM 1444 C C . PHE A 1 184 ? -9.676 15.155 20.422 1.00 83.38 184 PHE A C 1
ATOM 1446 O O . PHE A 1 184 ? -10.563 14.994 19.585 1.00 83.38 184 PHE A O 1
ATOM 1453 N N . ASN A 1 185 ? -9.855 15.889 21.524 1.00 83.88 185 ASN A N 1
ATOM 1454 C CA . ASN A 1 185 ? -11.138 16.460 21.902 1.00 83.88 185 ASN A CA 1
ATOM 1455 C C . ASN A 1 185 ? -11.733 17.326 20.776 1.00 83.88 185 ASN A C 1
ATOM 1457 O O . ASN A 1 185 ? -11.087 18.235 20.256 1.00 83.88 185 ASN A O 1
ATOM 1461 N N . GLY A 1 186 ? -12.981 17.043 20.407 1.00 84.69 186 GLY A N 1
ATOM 1462 C CA . GLY A 1 186 ? -13.718 17.749 19.359 1.00 84.69 186 GLY A CA 1
ATOM 1463 C C . GLY A 1 186 ? -13.473 17.254 17.929 1.00 84.69 186 GLY A C 1
ATOM 1464 O O . GLY A 1 186 ? -14.265 17.610 17.051 1.00 84.69 186 GLY A O 1
ATOM 1465 N N . LYS A 1 187 ? -12.455 16.413 17.692 1.00 88.50 187 LYS A N 1
ATOM 1466 C CA . LYS A 1 187 ? -12.217 15.776 16.388 1.00 88.50 187 LYS A CA 1
ATOM 1467 C C . LYS A 1 187 ? -13.173 14.615 16.155 1.00 88.50 187 LYS A C 1
ATOM 1469 O O . LYS A 1 187 ? -13.500 13.867 17.078 1.00 88.50 187 LYS A O 1
ATOM 1474 N N . THR A 1 188 ? -13.601 14.460 14.910 1.00 88.75 188 THR A N 1
ATOM 1475 C CA . TH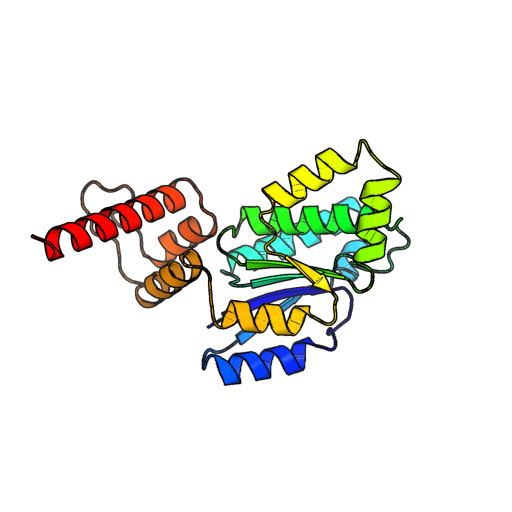R A 1 188 ? -14.371 13.299 14.459 1.00 88.75 188 THR A CA 1
ATOM 1476 C C . THR A 1 188 ? -13.461 12.097 14.238 1.00 88.75 188 THR A C 1
ATOM 1478 O O . THR A 1 188 ? -12.293 12.254 13.878 1.00 88.75 188 THR A O 1
ATOM 1481 N N . PHE A 1 189 ? -13.985 10.882 14.389 1.00 87.50 189 PHE A N 1
ATOM 1482 C CA . PHE A 1 189 ? -13.202 9.682 14.081 1.00 87.50 189 PHE A CA 1
ATOM 1483 C C . PHE A 1 189 ? -12.789 9.600 12.610 1.00 87.50 189 PHE A C 1
ATOM 1485 O O . PHE A 1 189 ? -11.711 9.092 12.328 1.00 87.50 189 PHE A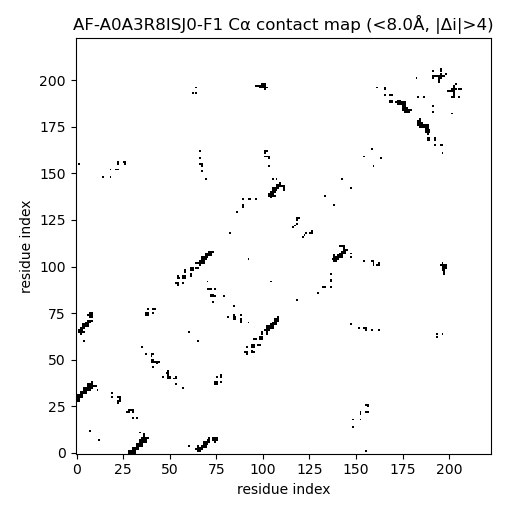 O 1
ATOM 1492 N N . ALA A 1 190 ? -13.553 10.190 11.685 1.00 85.38 190 ALA A N 1
ATOM 1493 C CA . ALA A 1 190 ? -13.118 10.352 10.296 1.00 85.38 190 ALA A CA 1
ATOM 1494 C C . ALA A 1 190 ? -11.789 11.124 10.168 1.00 85.38 190 ALA A C 1
ATOM 1496 O O . ALA A 1 190 ? -10.910 10.727 9.405 1.00 85.38 190 ALA A O 1
ATOM 1497 N N . GLU A 1 191 ? -11.614 12.207 10.931 1.00 85.00 191 GLU A N 1
ATOM 1498 C CA . GLU A 1 191 ? -10.360 12.971 10.948 1.00 85.00 191 GLU A CA 1
ATOM 1499 C C . GLU A 1 191 ? -9.222 12.175 11.599 1.00 85.00 191 GLU A C 1
ATOM 1501 O O . GLU A 1 191 ? -8.080 12.238 11.143 1.00 85.00 191 GLU A O 1
ATOM 1506 N N . LEU A 1 192 ? -9.530 11.407 12.649 1.00 87.69 192 LEU A N 1
ATOM 1507 C CA . LEU A 1 192 ? -8.547 10.585 13.354 1.00 87.69 192 LEU A CA 1
ATOM 1508 C C . LEU A 1 192 ? -8.069 9.394 12.513 1.00 87.69 192 LEU A C 1
ATOM 1510 O O . LEU A 1 192 ? -6.890 9.057 12.573 1.00 87.69 192 LEU A O 1
ATOM 1514 N N . ILE A 1 193 ? -8.944 8.799 11.697 1.00 88.56 193 ILE A N 1
ATOM 1515 C CA . ILE A 1 193 ? -8.627 7.699 10.772 1.00 88.56 193 ILE A CA 1
ATOM 1516 C C . ILE A 1 193 ? -7.489 8.078 9.827 1.00 88.56 193 ILE A C 1
ATOM 1518 O O . ILE A 1 193 ? -6.551 7.304 9.645 1.00 88.56 193 ILE A O 1
ATOM 1522 N N . GLN A 1 194 ? -7.521 9.284 9.255 1.00 86.75 194 GLN A N 1
ATOM 1523 C CA . GLN A 1 194 ? -6.480 9.696 8.318 1.00 86.75 194 GLN A CA 1
ATOM 1524 C C . GLN A 1 194 ? -5.115 9.824 9.007 1.00 86.75 194 GLN A C 1
ATOM 1526 O O . GLN A 1 194 ? -4.115 9.347 8.467 1.00 86.75 194 GLN A O 1
ATOM 1531 N N . SER A 1 195 ? -5.074 10.421 10.202 1.00 88.69 195 SER A N 1
ATOM 1532 C CA . SER A 1 195 ? -3.855 10.494 11.016 1.00 88.69 195 SER A CA 1
ATOM 1533 C C . SER A 1 195 ? -3.386 9.110 11.467 1.00 88.69 195 SER A C 1
ATOM 1535 O O . SER A 1 195 ? -2.196 8.804 11.429 1.00 88.69 195 SER A O 1
ATOM 1537 N N . PHE A 1 196 ? -4.319 8.228 11.823 1.00 89.56 196 PHE A N 1
ATOM 1538 C CA . PHE A 1 196 ? -4.031 6.841 12.168 1.00 89.56 196 PHE A CA 1
ATOM 1539 C C . PHE A 1 196 ? -3.431 6.073 10.980 1.00 89.56 196 PHE A C 1
ATOM 1541 O O . PHE A 1 196 ? -2.464 5.337 11.145 1.00 89.56 196 PHE A O 1
ATOM 1548 N N . ARG A 1 197 ? -3.923 6.279 9.755 1.00 89.19 197 ARG A N 1
ATOM 1549 C CA . ARG A 1 197 ? -3.371 5.632 8.554 1.00 89.19 197 ARG A CA 1
ATOM 1550 C C . ARG A 1 197 ? -2.018 6.184 8.131 1.00 89.19 197 ARG A C 1
ATOM 1552 O O . ARG A 1 197 ? -1.169 5.405 7.697 1.00 89.19 197 ARG A O 1
ATOM 1559 N N . SER A 1 198 ? -1.793 7.492 8.247 1.00 88.56 198 SER A N 1
ATOM 1560 C CA . SER A 1 198 ? -0.486 8.103 7.963 1.00 88.56 198 SER A CA 1
ATOM 1561 C C . SER A 1 198 ? 0.555 7.781 9.040 1.00 88.56 198 SER A C 1
ATOM 1563 O O . SER A 1 198 ? 1.755 7.844 8.756 1.00 88.56 198 SER A O 1
ATOM 1565 N N . GLN A 1 199 ? 0.104 7.418 10.251 1.00 88.81 199 GLN A N 1
ATOM 1566 C CA . GLN A 1 199 ? 0.938 7.325 11.452 1.00 88.81 199 GLN A CA 1
ATOM 1567 C C . GLN A 1 199 ? 1.800 8.593 11.566 1.00 88.81 199 GLN A C 1
ATOM 1569 O O . GLN A 1 199 ? 3.034 8.546 11.535 1.00 88.81 199 GLN A O 1
ATOM 1574 N N . ASP A 1 200 ? 1.122 9.743 11.539 1.00 88.75 200 ASP A N 1
ATOM 1575 C CA . ASP A 1 200 ? 1.690 11.022 11.959 1.00 88.75 200 ASP A CA 1
ATOM 1576 C C . ASP A 1 200 ? 1.675 11.122 13.497 1.00 88.75 200 ASP A C 1
ATOM 1578 O O . ASP A 1 200 ? 1.191 10.221 14.180 1.00 88.75 200 ASP A O 1
ATOM 1582 N N . ASN A 1 201 ? 2.177 12.223 14.063 1.00 88.75 201 ASN A N 1
ATOM 1583 C CA . ASN A 1 201 ? 2.227 12.407 15.520 1.00 88.75 201 ASN A CA 1
ATOM 1584 C C . ASN A 1 201 ? 0.854 12.192 16.200 1.00 88.75 201 ASN A C 1
ATOM 1586 O O . ASN A 1 201 ? 0.777 11.639 17.292 1.00 88.75 201 ASN A O 1
ATOM 1590 N N . MET A 1 202 ? -0.248 12.587 15.554 1.00 88.00 202 MET A N 1
ATOM 1591 C CA . MET A 1 202 ? -1.588 12.350 16.096 1.00 88.00 202 MET A CA 1
ATOM 1592 C C . MET A 1 202 ? -1.980 10.873 15.986 1.00 88.00 202 MET A C 1
ATOM 1594 O O . MET A 1 202 ? -2.500 10.313 16.948 1.00 88.00 202 MET A O 1
ATOM 1598 N N . GLY A 1 203 ? -1.695 10.235 14.850 1.00 88.19 203 GLY A N 1
ATOM 1599 C CA . GLY A 1 203 ? -1.893 8.800 14.639 1.00 88.19 203 GLY A CA 1
ATOM 1600 C C . GLY A 1 203 ? -1.157 7.926 15.649 1.00 88.19 203 GLY A C 1
ATOM 1601 O O . GLY A 1 203 ? -1.739 6.987 16.195 1.00 88.19 203 GLY A O 1
ATOM 1602 N N . GLU A 1 204 ? 0.099 8.262 15.940 1.00 88.75 204 GLU A N 1
ATOM 1603 C CA . GLU A 1 204 ? 0.925 7.579 16.940 1.00 88.75 204 GLU A CA 1
ATOM 1604 C C . GLU A 1 204 ? 0.342 7.748 18.350 1.00 88.75 204 GLU A C 1
ATOM 1606 O O . GLU A 1 204 ? 0.217 6.775 19.093 1.00 88.75 204 GLU A O 1
ATOM 1611 N N . GLN A 1 205 ? -0.108 8.954 18.710 1.00 88.62 205 GLN A N 1
ATOM 1612 C CA . GLN A 1 205 ? -0.742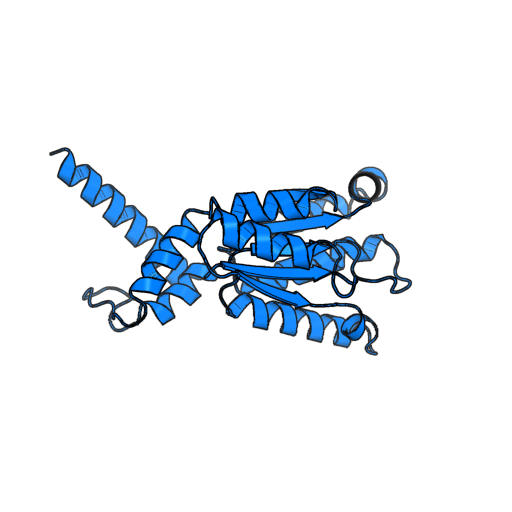 9.192 20.011 1.00 88.62 205 GLN A CA 1
ATOM 1613 C C . GLN A 1 205 ? -2.060 8.423 20.174 1.00 88.62 205 GLN A C 1
ATOM 1615 O O . GLN A 1 205 ? -2.295 7.865 21.247 1.00 88.62 205 GLN A O 1
ATOM 1620 N N . ILE A 1 206 ? -2.906 8.374 19.13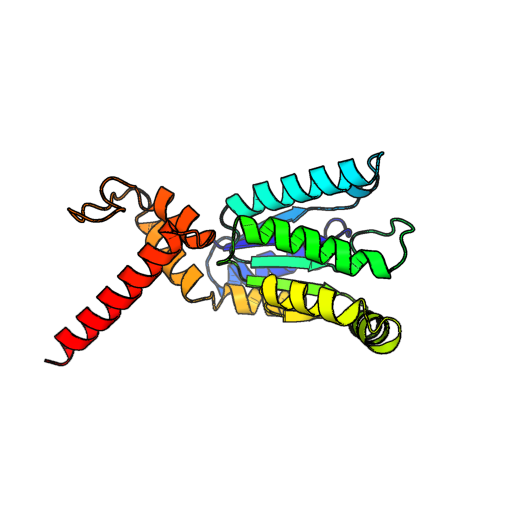5 1.00 85.94 206 ILE A N 1
ATOM 1621 C CA . ILE A 1 206 ? -4.146 7.572 19.139 1.00 85.94 206 ILE A CA 1
ATOM 1622 C C . ILE A 1 206 ? -3.801 6.101 19.340 1.00 85.94 206 ILE A C 1
ATOM 1624 O O . ILE A 1 206 ? -4.409 5.422 20.163 1.00 85.94 206 ILE A O 1
ATOM 1628 N N . THR A 1 207 ? -2.807 5.623 18.595 1.00 86.62 207 THR A N 1
ATOM 1629 C CA . THR A 1 207 ? -2.337 4.243 18.669 1.00 86.62 207 THR A CA 1
ATOM 1630 C C . THR A 1 207 ? -1.909 3.884 20.091 1.00 86.62 207 THR A C 1
ATOM 1632 O O . THR A 1 207 ? -2.390 2.893 20.637 1.00 86.62 207 THR A O 1
ATOM 1635 N N . ASN A 1 208 ? -1.087 4.726 20.722 1.00 87.25 208 ASN A N 1
ATOM 1636 C CA . ASN A 1 208 ? -0.649 4.522 22.102 1.00 87.25 208 ASN A CA 1
ATOM 1637 C C . ASN A 1 208 ? -1.827 4.523 23.083 1.00 87.25 208 ASN A C 1
ATOM 1639 O O . ASN A 1 208 ? -1.924 3.610 23.894 1.00 87.25 208 ASN A O 1
ATOM 1643 N N . HIS A 1 209 ? -2.773 5.462 22.958 1.00 85.69 209 HIS A N 1
ATOM 1644 C CA . HIS A 1 209 ? -3.956 5.503 23.829 1.00 85.69 209 HIS A CA 1
ATOM 1645 C C . HIS A 1 209 ? -4.833 4.255 23.691 1.00 85.69 209 HIS A C 1
ATOM 1647 O O . HIS A 1 209 ? -5.327 3.741 24.690 1.00 85.69 209 HIS A O 1
ATOM 1653 N N . ILE A 1 210 ? -5.036 3.749 22.471 1.00 85.25 210 ILE A N 1
ATOM 1654 C CA . ILE A 1 210 ? -5.813 2.522 22.241 1.00 85.25 210 ILE A CA 1
ATOM 1655 C C . ILE A 1 210 ? -5.132 1.327 22.916 1.00 85.25 210 ILE A C 1
ATOM 1657 O O . ILE A 1 210 ? -5.807 0.507 23.538 1.00 85.25 210 ILE A O 1
ATOM 1661 N N . ILE A 1 211 ? -3.803 1.239 22.822 1.00 86.12 211 ILE A N 1
ATOM 1662 C CA . ILE A 1 211 ? -3.024 0.181 23.473 1.00 86.12 211 ILE A CA 1
ATOM 1663 C C . ILE A 1 211 ? -3.103 0.315 24.999 1.00 86.12 211 ILE A C 1
ATOM 1665 O O . ILE A 1 211 ? -3.400 -0.668 25.672 1.00 86.12 211 ILE A O 1
ATOM 1669 N N . GLU A 1 212 ? -2.892 1.515 25.542 1.00 85.88 212 GLU A N 1
ATOM 1670 C CA . GLU A 1 212 ? -2.958 1.795 26.982 1.00 85.88 212 GLU A CA 1
ATOM 1671 C C . GLU A 1 212 ? -4.333 1.463 27.567 1.00 85.88 212 GLU A C 1
ATOM 1673 O O . GLU A 1 212 ? -4.417 0.733 28.553 1.00 85.88 212 GLU A O 1
ATOM 1678 N N . LEU A 1 213 ? -5.413 1.930 26.932 1.00 83.56 213 LEU A N 1
ATOM 1679 C CA . LEU A 1 213 ? -6.784 1.631 27.353 1.00 83.56 213 LEU A CA 1
ATOM 1680 C C . LEU A 1 213 ? -7.107 0.141 27.226 1.00 83.56 213 LEU A C 1
ATOM 1682 O O . LEU A 1 213 ? -7.776 -0.417 28.094 1.00 83.56 213 LEU A O 1
ATOM 1686 N N . GLY A 1 214 ? -6.619 -0.515 26.170 1.00 84.88 214 GLY A N 1
ATOM 1687 C CA . GLY A 1 214 ? -6.766 -1.956 25.993 1.00 84.88 214 GLY A CA 1
ATOM 1688 C C . GLY A 1 214 ? -6.090 -2.745 27.115 1.00 84.88 214 GLY A C 1
ATOM 1689 O O . GLY A 1 214 ? -6.704 -3.641 27.688 1.00 84.88 214 GLY A O 1
ATOM 1690 N N . ILE A 1 215 ? -4.853 -2.386 27.471 1.00 87.12 215 ILE A N 1
ATOM 1691 C CA . ILE A 1 215 ? -4.118 -3.011 28.579 1.00 87.12 215 ILE A CA 1
ATOM 1692 C C . ILE A 1 215 ? -4.816 -2.730 29.913 1.00 87.12 215 ILE A C 1
ATOM 1694 O O . ILE A 1 215 ? -5.023 -3.666 30.681 1.00 87.12 215 ILE A O 1
ATOM 1698 N N . ALA A 1 216 ? -5.211 -1.481 30.179 1.00 85.81 216 ALA A N 1
ATOM 1699 C CA . ALA A 1 216 ? -5.899 -1.104 31.413 1.00 85.81 216 ALA A CA 1
ATOM 1700 C C . ALA A 1 216 ? -7.204 -1.891 31.597 1.00 85.81 216 ALA A C 1
ATOM 1702 O O . ALA A 1 216 ? -7.404 -2.508 32.637 1.00 85.81 216 ALA A O 1
ATOM 1703 N N . GLY A 1 217 ? -8.035 -1.977 30.552 1.00 83.25 217 GLY A N 1
ATOM 1704 C CA . GLY A 1 217 ? -9.268 -2.763 30.597 1.00 83.25 217 GLY A CA 1
ATOM 1705 C C . GLY A 1 217 ? -9.024 -4.259 30.817 1.00 83.25 217 GLY A C 1
ATOM 1706 O O . GLY A 1 217 ? -9.800 -4.910 31.510 1.00 83.25 217 GLY A O 1
ATOM 1707 N N . ILE A 1 218 ? -7.934 -4.821 30.276 1.00 86.75 218 ILE A N 1
ATOM 1708 C CA . ILE A 1 218 ? -7.548 -6.211 30.562 1.00 86.75 218 ILE A CA 1
ATOM 1709 C C . ILE A 1 218 ? -7.141 -6.368 32.029 1.00 86.75 218 ILE A C 1
ATOM 1711 O O . ILE A 1 218 ? -7.542 -7.352 32.646 1.00 86.75 218 ILE A O 1
ATOM 1715 N N . VAL A 1 219 ? -6.358 -5.441 32.585 1.00 88.75 219 VAL A N 1
ATOM 1716 C CA . VAL A 1 219 ? -5.955 -5.478 34.000 1.00 88.75 219 VAL A CA 1
ATOM 1717 C C . VAL A 1 219 ? -7.183 -5.427 34.904 1.00 88.75 219 VAL A C 1
ATOM 1719 O O . VAL A 1 219 ? -7.315 -6.296 35.760 1.00 88.75 219 VAL A O 1
ATOM 1722 N N . ASP A 1 220 ? -8.106 -4.498 34.647 1.00 83.62 220 ASP A N 1
ATOM 1723 C CA . ASP A 1 220 ? -9.336 -4.339 35.430 1.00 83.62 220 ASP A CA 1
ATOM 1724 C C . ASP A 1 220 ? -10.205 -5.607 35.413 1.00 83.62 220 ASP A C 1
ATOM 1726 O O . ASP A 1 220 ? -10.812 -5.948 36.422 1.00 83.62 220 ASP A O 1
ATOM 1730 N N . LEU A 1 221 ? -10.242 -6.345 34.295 1.00 79.94 221 LEU A N 1
ATOM 1731 C CA . LEU A 1 221 ? -10.970 -7.619 34.180 1.00 79.94 221 LEU A CA 1
ATOM 1732 C C . LEU A 1 221 ? -10.331 -8.781 34.962 1.00 79.94 221 LEU A C 1
ATOM 1734 O O . LEU A 1 221 ? -10.993 -9.797 35.177 1.00 79.94 221 LEU A O 1
ATOM 1738 N N . HIS A 1 222 ? -9.052 -8.672 35.334 1.00 61.66 222 HIS A N 1
ATOM 1739 C CA . HIS A 1 222 ? -8.318 -9.702 36.082 1.00 61.66 222 HIS A CA 1
ATOM 1740 C C . HIS A 1 222 ? -8.236 -9.421 37.592 1.00 61.66 222 HIS A C 1
ATOM 1742 O O . HIS A 1 222 ? -7.680 -10.243 38.326 1.00 61.66 222 HIS A O 1
ATOM 1748 N N . THR A 1 223 ? -8.779 -8.292 38.047 1.00 56.09 223 THR A N 1
ATOM 1749 C CA . THR A 1 223 ? -8.921 -7.906 39.462 1.00 56.09 223 THR A CA 1
ATOM 1750 C C . THR A 1 223 ? -10.366 -7.985 39.920 1.00 56.09 223 THR A C 1
ATOM 1752 O O . THR A 1 223 ? -10.573 -8.437 41.068 1.00 56.09 223 THR A O 1
#

Foldseek 3Di:
DAEEEEEAQDVVDPCPVVLQVLLCVPAVDHYHYHYDQLAVLCPDPPNVRSLVVLLVVLLVSLLVPHQEYEYELQRDPSVDPSVVSLVSRLVSLVSSLQQFVQHAYEYEYQCQVVSCCCLVPPPPVVNVVSVVSVVVSVHPDYYYPVCVSVVVSVCSNPPDPLVVVLVVLVVQQQDADCPPPDPRHRPGSVVQSRCLRSVDPSNVVVVVVVVVVVVVVVVVVVD

Secondary structure (DSSP, 8-state):
-EEEEEE-SSSS-TTHHHHHHHHHHHH-S-EEEEEE--HHHHTSSSHHHHHHHHHHHHHHHHTTT-SEEEEES-----S--THHHHHHHHHHHHHHHTT-SSSEEEEEETTHHHHHHHHHHT-HHHHHHHHHHHHHTT--EEEETTTHHHHHHHHHHS--HHHHHHHHHHHTTT-B---TTSTTTT-BHHHHHHHHHHT-HHHHHHHHHHHHHHHHHHHHHT-

Radius of gyration: 19.41 Å; Cα contacts (8 Å, |Δi|>4): 314; chains: 1; bounding box: 47×33×62 Å

pLDDT: mean 84.91, std 10.91, range [46.47, 97.38]

Solvent-accessible surface area (backbone atoms only — not comparable to full-atom values): 11934 Å² total; per-residue (Å²): 114,46,28,36,39,38,38,38,46,54,86,77,49,86,60,57,69,58,44,47,56,52,40,31,69,73,62,73,36,57,65,47,78,45,77,44,61,46,47,78,30,63,70,32,86,57,59,68,56,12,49,51,52,46,34,52,52,42,27,62,49,24,62,66,65,37,49,34,38,37,34,38,33,72,61,44,93,70,89,61,64,72,80,49,29,53,56,51,39,50,50,43,47,41,39,21,36,72,38,28,55,50,34,51,33,35,38,28,27,89,53,49,69,59,54,51,51,50,45,63,71,75,36,68,78,61,32,58,60,49,50,52,49,48,63,73,55,57,58,73,46,82,35,44,59,86,46,47,58,59,54,52,45,52,42,70,68,56,57,51,70,60,48,52,51,45,57,54,40,57,78,44,26,86,45,57,38,78,52,81,93,47,98,53,47,75,40,33,31,53,62,48,44,52,32,44,28,28,55,40,78,64,13,49,52,51,52,50,49,53,52,50,52,52,51,50,55,53,52,61,74,75,107

Mean predicted aligned error: 6.73 Å